Protein AF-A0A7C5DGF2-F1 (afdb_monomer_lite)

Radius of gyration: 23.34 Å; chains: 1; bounding box: 52×50×78 Å

pLDDT: mean 91.97, std 13.1, range [34.25, 98.81]

Secondary structure (DSSP, 8-state):
------TT-S---EEEEEE-TTTHHHHHHHTEEEE-TTTHHHHTT--TT-EEEEEETTTTEEEEEEEESS--EE-SSTTGGGGT--EEEEEEEEEEEEEEE-HHHHHHHTT--TT--B-HHHHHHHHGGGS--GGG--SS-SSS-HHHHHHHHHHHHHHHTTT---S-SS------SS----SSS--SSS--S-TTSTTPPPHHHHHHHHHHH--TTPEEEETT-TT-HHHHHHHHTT-EEEEEESS-SSTTEEE--TTS--S-TT--SEE------GGGS-----TT-GGGS-SS--

Organism: NCBI:txid2052148

Foldseek 3Di:
DDPPDDPLQDFAKEAEAEDEPVQVVLCVVQVKGFAALQCLLLQQPAAFQHWYWYAHPHQQKIKDTKTFRGRWFFPPPCPRVDNRGGGMTHIDGQQDIDIDHNNVVVCVVLVHDNQFMGAAPSVLVVLVVVQPDCPPDDDDCCVVRSSNVSSVVVSVSRNVCNVPDQWDRGRDGQDPDPDDDDPDLDDIDDDAFDPPAPPDHRLNVLLNVCSVQHGQAFEEEEQACQRNNNVVSCVSRNYHYAAEHCDDPDDRHHNDHSVDDPDDPPRHRYYDYDAAPACPDDRDDRPPRRNPHDPVPD

Sequence (298 aa):
MELQKTTDDKPIRGFIFTCSNKTESECFERLLFGTDRIYGPVVIRVRKNDLLFLVNIDIDTLYGVFKAVSDGGFKIMPEAWKGRYPYQVRAKILGEIIKIPHADKILKKFEIKRNTPLYGKKLLDFLNLFIPNTTLLNNLNVKDNETIRLILEEKEKVKKHINERDIEDEISLIESTTFWDFPRQSYGLTPKGDNKYPGVTPALIIYNMVWRYTDPGDLVVDPMAGSGTTLDVCKEEKRRCIGYDISPTRSDVIQNDARNIPLEDNSVDMIFIDSPYGDNIRYNDHPDCIGKISCEDE

Structure (mmCIF, N/CA/C/O backbone):
data_AF-A0A7C5DGF2-F1
#
_entry.id   AF-A0A7C5DGF2-F1
#
loop_
_atom_site.group_PDB
_atom_site.id
_atom_site.type_symbol
_atom_site.label_atom_id
_atom_site.label_alt_id
_atom_site.label_comp_id
_atom_site.label_asym_id
_atom_site.label_entity_id
_atom_site.label_seq_id
_atom_site.pdbx_PDB_ins_code
_atom_site.Cartn_x
_atom_site.Cartn_y
_atom_site.Cartn_z
_atom_site.occupancy
_atom_site.B_iso_or_equiv
_atom_site.auth_seq_id
_atom_site.auth_comp_id
_atom_site.auth_asym_id
_atom_site.auth_atom_id
_atom_site.pdbx_PDB_model_num
ATOM 1 N N . MET A 1 1 ? 12.910 -30.457 4.825 1.00 35.19 1 MET A N 1
ATOM 2 C CA . MET A 1 1 ? 11.452 -30.403 5.048 1.00 35.19 1 MET A CA 1
ATOM 3 C C . MET A 1 1 ? 11.205 -29.207 5.955 1.00 35.19 1 MET A C 1
ATOM 5 O O . MET A 1 1 ? 11.275 -29.340 7.169 1.00 35.19 1 MET A O 1
ATOM 9 N N . GLU A 1 2 ? 11.114 -28.011 5.371 1.00 34.25 2 GLU A N 1
ATOM 10 C CA . GLU A 1 2 ? 10.873 -26.782 6.135 1.00 34.25 2 GLU A CA 1
ATOM 11 C C . GLU A 1 2 ? 9.476 -26.853 6.748 1.00 34.25 2 GLU A C 1
ATOM 13 O O . GLU A 1 2 ? 8.495 -27.089 6.042 1.00 34.25 2 GLU A O 1
ATOM 18 N N . LEU A 1 3 ? 9.389 -26.691 8.070 1.00 39.34 3 LEU A N 1
ATOM 19 C CA . LEU A 1 3 ? 8.107 -26.515 8.733 1.00 39.34 3 LEU A CA 1
ATOM 20 C C . LEU A 1 3 ? 7.439 -25.271 8.139 1.00 39.34 3 LEU A C 1
ATOM 22 O O . LEU A 1 3 ? 7.953 -24.161 8.285 1.00 39.34 3 LEU A O 1
ATOM 26 N N . GLN A 1 4 ? 6.284 -25.453 7.498 1.00 35.34 4 GLN A N 1
ATOM 27 C CA . GLN A 1 4 ? 5.361 -24.363 7.207 1.00 35.34 4 GLN A CA 1
ATOM 28 C C . GLN A 1 4 ? 5.042 -23.657 8.529 1.00 35.34 4 GLN A C 1
ATOM 30 O O . GLN A 1 4 ? 4.259 -24.159 9.336 1.00 35.34 4 GLN A O 1
ATOM 35 N N . LYS A 1 5 ? 5.663 -22.495 8.771 1.00 41.25 5 LYS A N 1
ATOM 36 C CA . LYS A 1 5 ? 5.178 -21.553 9.781 1.00 41.25 5 LYS A CA 1
ATOM 37 C C . LYS A 1 5 ? 3.707 -21.304 9.467 1.00 41.25 5 LYS A C 1
ATOM 39 O O . LYS A 1 5 ? 3.375 -20.873 8.362 1.00 41.25 5 LYS A O 1
ATOM 44 N N . THR A 1 6 ? 2.831 -21.611 10.418 1.00 46.44 6 THR A N 1
ATOM 45 C CA . THR A 1 6 ? 1.410 -21.276 10.336 1.00 46.44 6 THR A CA 1
ATOM 46 C C . THR A 1 6 ? 1.281 -19.809 9.942 1.00 46.44 6 THR A C 1
ATOM 48 O O . THR A 1 6 ? 1.953 -18.955 10.520 1.00 46.44 6 THR A O 1
ATOM 51 N N . THR A 1 7 ? 0.427 -19.506 8.968 1.00 52.62 7 THR A N 1
ATOM 52 C CA . THR A 1 7 ? 0.224 -18.164 8.390 1.00 52.62 7 THR A CA 1
ATOM 53 C C . THR A 1 7 ? -0.134 -17.064 9.405 1.00 52.62 7 THR A C 1
ATOM 55 O O . THR A 1 7 ? -0.133 -15.893 9.035 1.00 52.62 7 THR A O 1
ATOM 58 N N . ASP A 1 8 ? -0.402 -17.429 10.663 1.00 59.25 8 ASP A N 1
ATOM 59 C CA . ASP A 1 8 ? -0.790 -16.561 11.782 1.00 59.25 8 ASP A CA 1
ATOM 60 C C . ASP A 1 8 ? 0.371 -16.067 12.676 1.00 59.25 8 ASP A C 1
ATOM 62 O O . ASP A 1 8 ? 0.119 -15.309 13.609 1.00 59.25 8 ASP A O 1
ATOM 66 N N . ASP A 1 9 ? 1.630 -16.443 12.417 1.00 81.94 9 ASP A N 1
ATOM 67 C CA . ASP A 1 9 ? 2.790 -16.008 13.226 1.00 81.94 9 ASP A CA 1
ATOM 68 C C . ASP A 1 9 ? 3.547 -14.832 12.582 1.00 81.94 9 ASP A C 1
ATOM 70 O O . ASP A 1 9 ? 4.718 -14.946 12.216 1.00 81.94 9 ASP A O 1
ATOM 74 N N . LYS A 1 10 ? 2.844 -13.720 12.345 1.00 90.50 10 LYS A N 1
ATOM 75 C CA . LYS A 1 10 ? 3.412 -12.484 11.778 1.00 90.50 10 LYS A CA 1
ATOM 76 C C . LYS A 1 10 ? 3.133 -11.283 12.690 1.00 90.50 10 LYS A C 1
ATOM 78 O O . LYS A 1 10 ? 2.111 -11.290 13.381 1.00 90.50 10 LYS A O 1
ATOM 83 N N . PRO A 1 11 ? 3.965 -10.224 12.641 1.00 94.31 11 PRO A N 1
ATOM 84 C CA . PRO A 1 11 ? 3.690 -8.980 13.351 1.00 94.31 11 PRO A CA 1
ATOM 85 C C . PRO A 1 11 ? 2.320 -8.397 12.980 1.00 94.31 11 PRO A C 1
ATOM 87 O O . PRO A 1 11 ? 1.987 -8.232 11.803 1.00 94.31 11 PRO A O 1
ATOM 90 N N . ILE A 1 12 ? 1.529 -8.073 14.004 1.00 96.75 12 ILE A N 1
ATOM 91 C CA . ILE A 1 12 ? 0.243 -7.388 13.853 1.00 96.75 12 ILE A CA 1
ATOM 92 C C . ILE A 1 12 ? 0.497 -5.884 13.802 1.00 96.75 12 ILE A C 1
ATOM 94 O O . ILE A 1 12 ? 1.159 -5.324 14.680 1.00 96.75 12 ILE A O 1
ATOM 98 N N . ARG A 1 13 ? -0.072 -5.229 12.789 1.00 97.44 13 ARG A N 1
ATOM 99 C CA . ARG A 1 13 ? -0.031 -3.773 12.623 1.00 97.44 13 ARG A CA 1
ATOM 100 C C . ARG A 1 13 ? -1.426 -3.184 12.818 1.00 97.44 13 ARG A C 1
ATOM 102 O O . ARG A 1 13 ? -2.419 -3.904 12.848 1.00 97.44 13 ARG A O 1
ATOM 109 N N . GLY A 1 14 ? -1.496 -1.873 12.981 1.00 98.06 14 GLY A N 1
ATOM 110 C CA . GLY A 1 14 ? -2.713 -1.097 13.142 1.00 98.06 14 GLY A CA 1
ATOM 111 C C . GLY A 1 14 ? -2.816 -0.027 12.065 1.00 98.06 14 GLY A C 1
ATOM 112 O O . GLY A 1 14 ? -1.830 0.648 11.778 1.00 98.06 14 GLY A O 1
ATOM 113 N N . PHE A 1 15 ? -4.000 0.155 11.491 1.00 98.50 15 PHE A N 1
ATOM 114 C CA . PHE A 1 15 ? -4.234 1.150 10.445 1.00 98.50 15 PHE A CA 1
ATOM 115 C C . PHE A 1 15 ? -5.463 1.993 10.758 1.00 98.50 15 PHE A C 1
ATOM 117 O O . PHE A 1 15 ? -6.479 1.480 11.229 1.00 98.50 15 PHE A O 1
ATOM 124 N N . ILE A 1 16 ? -5.366 3.292 10.482 1.00 98.12 16 ILE A N 1
ATOM 125 C CA . ILE A 1 16 ? -6.456 4.240 10.695 1.00 98.12 16 ILE A CA 1
ATOM 126 C C . ILE A 1 16 ? -7.096 4.583 9.358 1.00 98.12 16 ILE A C 1
ATOM 128 O O . ILE A 1 16 ? -6.460 5.113 8.451 1.00 98.12 16 ILE A O 1
ATOM 132 N N . PHE A 1 17 ? -8.386 4.298 9.280 1.00 98.31 17 PHE A N 1
ATOM 133 C CA . PHE A 1 17 ? -9.276 4.708 8.213 1.00 98.31 17 PHE A CA 1
ATOM 134 C C . PHE A 1 17 ? -10.123 5.876 8.682 1.00 98.31 17 PHE A C 1
ATOM 136 O O . PHE A 1 17 ? -10.215 6.183 9.871 1.00 98.31 17 PHE A O 1
ATOM 143 N N . THR A 1 18 ? -10.778 6.529 7.735 1.00 97.75 18 THR A N 1
ATOM 144 C CA . THR A 1 18 ? -11.627 7.675 8.033 1.00 97.75 18 THR A CA 1
ATOM 145 C C . THR A 1 18 ? -12.935 7.607 7.277 1.00 97.75 18 THR A C 1
ATOM 147 O O . THR A 1 18 ? -12.948 7.227 6.108 1.00 97.75 18 THR A O 1
ATOM 150 N N . CYS A 1 19 ? -13.999 8.077 7.904 1.00 98.25 19 CYS A N 1
ATOM 151 C CA . CYS A 1 19 ? -15.296 8.301 7.290 1.00 98.25 19 CYS A CA 1
ATOM 152 C C . CYS A 1 19 ? -15.791 9.720 7.604 1.00 98.25 19 CYS A C 1
ATOM 154 O O . CYS A 1 19 ? -15.156 10.476 8.337 1.00 98.25 19 CYS A O 1
ATOM 156 N N . SER A 1 20 ? -16.925 10.072 7.011 1.00 98.44 20 SER A N 1
ATOM 157 C CA . SER A 1 20 ? -17.738 11.242 7.359 1.00 98.44 20 SER A CA 1
ATOM 158 C C . SER A 1 20 ? -19.127 10.753 7.772 1.00 98.44 20 SER A C 1
ATOM 160 O O . SER A 1 20 ? -19.459 9.585 7.546 1.00 98.44 20 SER A O 1
ATOM 162 N N . ASN A 1 21 ? -19.996 11.642 8.247 1.00 98.25 21 ASN A N 1
ATOM 163 C CA . ASN A 1 21 ? -21.394 11.314 8.550 1.00 98.25 21 ASN A CA 1
ATOM 164 C C . ASN A 1 21 ? -22.136 10.721 7.341 1.00 98.25 21 ASN A C 1
ATOM 166 O O . ASN A 1 21 ? -23.092 9.969 7.497 1.00 98.25 21 ASN A O 1
ATOM 170 N N . LYS A 1 22 ? -21.683 11.032 6.119 1.00 98.12 22 LYS A N 1
ATOM 171 C CA . LYS A 1 22 ? -22.264 10.511 4.873 1.00 98.12 22 LYS A CA 1
ATOM 172 C C . LYS A 1 22 ? -21.852 9.074 4.555 1.00 98.12 22 LYS A C 1
ATOM 174 O O . LYS A 1 22 ? -22.532 8.428 3.768 1.00 98.12 22 LYS A O 1
ATOM 179 N N . THR A 1 23 ? -20.721 8.606 5.081 1.00 98.38 23 THR A N 1
ATOM 180 C CA . THR A 1 23 ? -20.127 7.308 4.712 1.00 98.38 23 THR A CA 1
ATOM 181 C C . THR A 1 23 ? -20.067 6.320 5.873 1.00 98.38 23 THR A C 1
ATOM 183 O O . THR A 1 23 ? -19.866 5.134 5.630 1.00 98.38 23 THR A O 1
ATOM 186 N N . GLU A 1 24 ? -20.272 6.786 7.110 1.00 98.44 24 GLU A N 1
ATOM 187 C CA . GLU A 1 24 ? -20.174 5.991 8.338 1.00 98.44 24 GLU A CA 1
ATOM 188 C C . GLU A 1 24 ? -21.118 4.781 8.357 1.00 98.44 24 GLU A C 1
ATOM 190 O O . GLU A 1 24 ? -20.657 3.668 8.610 1.00 98.44 24 GLU A O 1
ATOM 195 N N . SER A 1 25 ? -22.408 4.975 8.048 1.00 98.19 25 SER A N 1
ATOM 196 C CA . SER A 1 25 ? -23.397 3.879 8.063 1.00 98.19 25 SER A CA 1
ATOM 197 C C . SER A 1 25 ? -22.948 2.728 7.167 1.00 98.19 25 SER A C 1
ATOM 199 O O . SER A 1 25 ? -22.883 1.582 7.597 1.00 98.19 25 SER A O 1
ATOM 201 N N . GLU A 1 26 ? -22.509 3.055 5.949 1.00 98.44 26 GLU A N 1
ATOM 202 C CA . GLU A 1 26 ? -22.048 2.066 4.979 1.00 98.44 26 GLU A CA 1
ATOM 203 C C . GLU A 1 26 ? -20.747 1.367 5.422 1.00 98.44 26 GLU A C 1
ATOM 205 O O . GLU A 1 26 ? -20.593 0.169 5.176 1.00 98.44 26 GLU A O 1
ATOM 210 N N . CYS A 1 27 ? -19.840 2.057 6.133 1.00 98.56 27 CYS A N 1
ATOM 211 C CA . CYS A 1 27 ? -18.665 1.420 6.745 1.00 98.56 27 CYS A CA 1
ATOM 212 C C . CYS A 1 27 ? -19.064 0.327 7.747 1.00 98.56 27 CYS A C 1
ATOM 214 O O . CYS A 1 27 ? -18.453 -0.743 7.752 1.00 98.56 27 CYS A O 1
ATOM 216 N N . PHE A 1 28 ? -20.063 0.585 8.597 1.00 98.38 28 PHE A N 1
ATOM 217 C CA . PHE A 1 28 ? -20.499 -0.364 9.625 1.00 98.38 28 PHE A CA 1
ATOM 218 C C . PHE A 1 28 ? -21.395 -1.472 9.074 1.00 98.38 28 PHE A C 1
ATOM 220 O O . PHE A 1 28 ? -21.198 -2.628 9.433 1.00 98.38 28 PHE A O 1
ATOM 227 N N . GLU A 1 29 ? -22.319 -1.151 8.170 1.00 98.25 29 GLU A N 1
ATOM 228 C CA . GLU A 1 29 ? -23.206 -2.131 7.531 1.00 98.25 29 GLU A CA 1
ATOM 229 C C . GLU A 1 29 ? -22.421 -3.171 6.728 1.00 98.25 29 GLU A C 1
ATOM 231 O O . GLU A 1 29 ? -22.697 -4.367 6.811 1.00 98.25 29 GLU A O 1
ATOM 236 N N . ARG A 1 30 ? -21.415 -2.728 5.963 1.00 98.38 30 ARG A N 1
ATOM 237 C CA . ARG A 1 30 ? -20.599 -3.618 5.124 1.00 98.38 30 ARG A CA 1
ATOM 238 C C . ARG A 1 30 ? -19.379 -4.184 5.847 1.00 98.38 30 ARG A C 1
ATOM 240 O O . ARG A 1 30 ? -18.726 -5.070 5.296 1.00 98.38 30 ARG A O 1
ATOM 247 N N . LEU A 1 31 ? -19.038 -3.647 7.024 1.00 98.62 31 LEU A N 1
ATOM 248 C CA . LEU A 1 31 ? -17.745 -3.849 7.691 1.00 98.62 31 LEU A CA 1
ATOM 249 C C . LEU A 1 31 ? -16.588 -3.731 6.690 1.00 98.62 31 LEU A C 1
ATOM 251 O O . LEU A 1 31 ? -15.718 -4.594 6.577 1.00 98.62 31 LEU A O 1
ATOM 255 N N . LEU A 1 32 ? -16.627 -2.653 5.916 1.00 98.75 32 LEU A N 1
ATOM 256 C CA . LEU A 1 32 ? -15.695 -2.374 4.838 1.00 98.75 32 LEU A CA 1
ATOM 257 C C . LEU A 1 32 ? -15.132 -0.983 5.068 1.00 98.75 32 LEU A C 1
ATOM 259 O O . LEU A 1 32 ? -15.885 -0.015 5.184 1.00 98.75 32 LEU A O 1
ATOM 263 N N . PHE A 1 33 ? -13.810 -0.875 5.109 1.00 98.69 33 PHE A N 1
ATOM 264 C CA . PHE A 1 33 ? -13.139 0.416 5.169 1.00 98.69 33 PHE A CA 1
ATOM 265 C C . PHE A 1 33 ? -12.422 0.656 3.861 1.00 98.69 33 PHE A C 1
ATOM 267 O O . PHE A 1 33 ? -11.817 -0.259 3.304 1.00 98.69 33 PHE A O 1
ATOM 274 N N . GLY A 1 34 ? -12.512 1.881 3.359 1.00 98.12 34 GLY A N 1
ATOM 275 C CA . GLY A 1 34 ? -11.880 2.239 2.109 1.00 98.12 34 GLY A CA 1
ATOM 276 C C . GLY A 1 34 ? -11.398 3.673 2.083 1.00 98.12 34 GLY A C 1
ATOM 277 O O . GLY A 1 34 ? -11.774 4.494 2.919 1.00 98.12 34 GLY A O 1
ATOM 278 N N . THR A 1 35 ? -10.539 3.955 1.114 1.00 97.56 35 THR A N 1
ATOM 279 C CA . THR A 1 35 ? -10.004 5.288 0.861 1.00 97.56 35 THR A CA 1
ATOM 280 C C . THR A 1 35 ? -9.821 5.533 -0.637 1.00 97.56 35 THR A C 1
ATOM 282 O O . THR A 1 35 ? -10.058 4.652 -1.470 1.00 97.56 35 THR A O 1
ATOM 285 N N . ASP A 1 36 ? -9.463 6.765 -0.975 1.00 95.69 36 ASP A N 1
ATOM 286 C CA . ASP A 1 36 ? -9.118 7.191 -2.325 1.00 95.69 36 ASP A CA 1
ATOM 287 C C . ASP A 1 36 ? -7.674 6.806 -2.704 1.00 95.69 36 ASP A C 1
ATOM 289 O O . ASP A 1 36 ? -6.942 6.165 -1.950 1.00 95.69 36 ASP A O 1
ATOM 293 N N . ARG A 1 37 ? -7.258 7.198 -3.908 1.00 95.12 37 ARG A N 1
ATOM 294 C CA . ARG A 1 37 ? -5.937 6.886 -4.467 1.00 95.12 37 ARG A CA 1
ATOM 295 C C . ARG A 1 37 ? -4.774 7.442 -3.658 1.00 95.12 37 ARG A C 1
ATOM 297 O O . ARG A 1 37 ? -3.740 6.787 -3.605 1.00 95.12 37 ARG A O 1
ATOM 304 N N . ILE A 1 38 ? -4.942 8.587 -2.996 1.00 93.94 38 ILE A N 1
ATOM 305 C CA . ILE A 1 38 ? -3.855 9.232 -2.249 1.00 93.94 38 ILE A CA 1
ATOM 306 C C . ILE A 1 38 ? -3.372 8.300 -1.138 1.00 93.94 38 ILE A C 1
ATOM 308 O O . ILE A 1 38 ? -2.172 8.122 -0.973 1.00 93.94 38 ILE A O 1
ATOM 312 N N . TYR A 1 39 ? -4.299 7.650 -0.429 1.00 96.00 39 TYR A N 1
ATOM 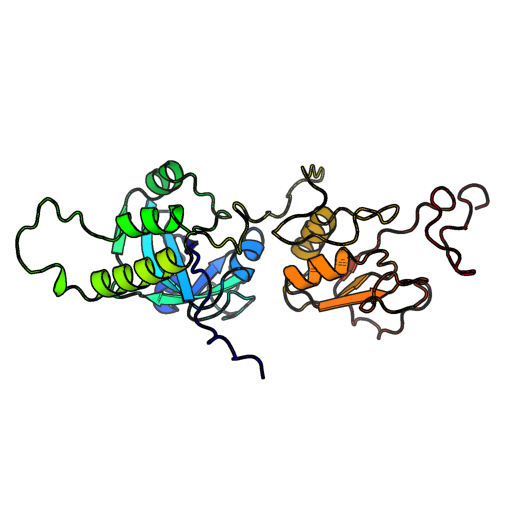313 C CA . TYR A 1 39 ? -3.979 6.708 0.649 1.00 96.00 39 TYR A CA 1
ATOM 314 C C . TYR A 1 39 ? -4.083 5.234 0.233 1.00 96.00 39 TYR A C 1
ATOM 316 O O . TYR A 1 39 ? -3.911 4.346 1.070 1.00 96.00 39 TYR A O 1
ATOM 324 N N . GLY A 1 40 ? -4.316 4.951 -1.051 1.00 96.81 40 GLY A N 1
ATOM 325 C CA . GLY A 1 40 ? -4.263 3.604 -1.619 1.00 96.81 40 GLY A CA 1
ATOM 326 C C . GLY A 1 40 ? -2.995 2.816 -1.250 1.00 96.81 40 GLY A C 1
ATOM 327 O O . GLY A 1 40 ? -3.132 1.645 -0.873 1.00 96.81 40 GLY A O 1
ATOM 328 N N . PRO A 1 41 ? -1.791 3.434 -1.241 1.00 97.19 41 PRO A N 1
ATOM 329 C CA . PRO A 1 41 ? -0.572 2.769 -0.794 1.00 97.19 41 PRO A CA 1
ATOM 330 C C . PRO A 1 41 ? -0.670 2.165 0.601 1.00 97.19 41 PRO A C 1
ATOM 332 O O . PRO A 1 41 ? -0.182 1.058 0.813 1.00 97.19 41 PRO A O 1
ATOM 335 N N . VAL A 1 42 ? -1.342 2.848 1.532 1.00 97.25 42 VAL A N 1
ATOM 336 C CA . VAL A 1 42 ? -1.542 2.382 2.910 1.00 97.25 42 VAL A CA 1
ATOM 337 C C . VAL A 1 42 ? -2.391 1.118 2.927 1.00 97.25 42 VAL A C 1
ATOM 339 O O . VAL A 1 42 ? -2.047 0.143 3.592 1.00 97.25 42 VAL A O 1
ATOM 342 N N . VAL A 1 43 ? -3.483 1.110 2.160 1.00 97.75 43 VAL A N 1
ATOM 343 C CA . VAL A 1 43 ? -4.437 -0.001 2.162 1.00 97.75 43 VAL A CA 1
ATOM 344 C C . VAL A 1 43 ? -3.809 -1.276 1.626 1.00 97.75 43 VAL A C 1
ATOM 346 O O . VAL A 1 43 ? -3.977 -2.323 2.238 1.00 97.75 43 VAL A O 1
ATOM 349 N N . ILE A 1 44 ? -3.024 -1.214 0.549 1.00 97.06 44 ILE A N 1
ATOM 350 C CA . ILE A 1 44 ? -2.414 -2.429 -0.016 1.00 97.06 44 ILE A CA 1
ATOM 351 C C . ILE A 1 44 ? -1.318 -3.050 0.879 1.00 97.06 44 ILE A C 1
ATOM 353 O O . ILE A 1 44 ? -0.869 -4.165 0.608 1.00 97.06 44 ILE A O 1
ATOM 357 N N . ARG A 1 45 ? -0.892 -2.360 1.955 1.00 97.12 45 ARG A N 1
ATOM 358 C CA . ARG A 1 45 ? -0.020 -2.917 3.012 1.00 97.12 45 ARG A CA 1
ATOM 359 C C . ARG A 1 45 ? -0.792 -3.666 4.095 1.00 97.12 45 ARG A C 1
ATOM 361 O O . ARG A 1 45 ? -0.169 -4.426 4.849 1.00 97.12 45 ARG A O 1
ATOM 368 N N . VAL A 1 46 ? -2.102 -3.451 4.205 1.00 98.19 46 VAL A N 1
ATOM 369 C CA . VAL A 1 46 ? -2.941 -4.123 5.197 1.00 98.19 46 VAL A CA 1
ATOM 370 C C . VAL A 1 46 ? -2.995 -5.608 4.869 1.00 98.19 46 VAL A C 1
ATOM 372 O O . VAL A 1 46 ? -3.244 -6.001 3.731 1.00 98.19 46 VAL A O 1
ATOM 375 N N . ARG A 1 47 ? -2.761 -6.440 5.877 1.00 97.56 47 ARG A N 1
ATOM 376 C CA . ARG A 1 47 ? -2.885 -7.892 5.790 1.00 97.56 47 ARG A CA 1
ATOM 377 C C . ARG A 1 47 ? -4.044 -8.344 6.659 1.00 97.56 47 ARG A C 1
ATOM 379 O O . ARG A 1 47 ? -4.380 -7.709 7.663 1.00 97.56 47 ARG A O 1
ATOM 386 N N . LYS A 1 48 ? -4.609 -9.496 6.319 1.00 97.94 48 LYS A N 1
ATOM 387 C CA . LYS A 1 48 ? -5.518 -10.209 7.211 1.00 97.94 48 LYS A CA 1
ATOM 388 C C . LYS A 1 48 ? -4.884 -10.321 8.604 1.00 97.94 48 LYS A C 1
ATOM 390 O O . LYS A 1 48 ? -3.695 -10.599 8.729 1.00 97.94 48 LYS A O 1
ATOM 395 N N . ASN A 1 49 ? -5.713 -10.144 9.629 1.00 97.25 49 ASN A N 1
ATOM 396 C CA . ASN A 1 49 ? -5.374 -10.078 11.050 1.00 97.25 49 ASN A CA 1
ATOM 397 C C . ASN A 1 49 ? -4.774 -8.766 11.571 1.00 97.25 49 ASN A C 1
ATOM 399 O O . ASN A 1 49 ? -4.698 -8.635 12.792 1.00 97.25 49 ASN A O 1
ATOM 403 N N . ASP A 1 50 ? -4.431 -7.793 10.723 1.00 98.38 50 ASP A N 1
ATOM 404 C CA . ASP A 1 50 ? -4.110 -6.452 11.220 1.00 98.38 50 ASP A CA 1
ATOM 405 C C . ASP A 1 50 ? -5.310 -5.832 11.945 1.00 98.38 50 ASP A C 1
ATOM 407 O O . ASP A 1 50 ? -6.474 -6.153 11.681 1.00 98.38 50 ASP A O 1
ATOM 411 N N . LEU A 1 51 ? -5.025 -4.915 12.860 1.00 98.62 51 LEU A N 1
ATOM 412 C CA . LEU A 1 51 ? -6.036 -4.144 13.562 1.00 98.62 51 LEU A CA 1
ATOM 413 C C . LEU A 1 51 ? -6.387 -2.894 12.762 1.00 98.62 51 LEU A C 1
ATOM 415 O O . LEU A 1 51 ? -5.539 -2.258 12.138 1.00 98.62 51 LEU A O 1
ATOM 419 N N . LEU A 1 52 ? -7.660 -2.536 12.788 1.00 98.75 52 LEU A N 1
ATOM 420 C CA . LEU A 1 52 ? -8.192 -1.395 12.066 1.00 98.75 52 LEU A CA 1
ATOM 421 C C . LEU A 1 52 ? -8.926 -0.483 13.044 1.00 98.75 52 LEU A C 1
ATOM 423 O O . LEU A 1 52 ? -9.584 -0.934 13.986 1.00 98.75 52 LEU A O 1
ATOM 427 N N . PHE A 1 53 ? -8.828 0.809 12.783 1.00 98.69 53 PHE A N 1
ATOM 428 C CA . PHE A 1 53 ? -9.513 1.859 13.517 1.00 98.69 53 PHE A CA 1
ATOM 429 C C . PHE A 1 53 ? -10.177 2.790 12.512 1.00 98.69 53 PHE A C 1
ATOM 431 O O . PHE A 1 53 ? -9.657 2.986 11.413 1.00 98.69 53 PHE A O 1
ATOM 438 N N . LEU A 1 54 ? -11.316 3.366 12.875 1.00 98.69 54 LEU A N 1
ATOM 439 C CA . LEU A 1 54 ? -12.075 4.246 11.994 1.00 98.69 54 LEU A CA 1
ATOM 440 C C . LEU A 1 54 ? -12.297 5.585 12.689 1.00 98.69 54 LEU A C 1
ATOM 442 O O . LEU A 1 54 ? -12.765 5.616 13.817 1.00 98.69 54 LEU A O 1
ATOM 446 N N . VAL A 1 55 ? -11.980 6.691 12.028 1.00 98.69 55 VAL A N 1
ATOM 447 C CA . VAL A 1 55 ? -12.247 8.040 12.541 1.00 98.69 55 VAL A CA 1
ATOM 448 C C . VAL A 1 55 ? -13.349 8.684 11.716 1.00 98.69 55 VAL A C 1
ATOM 450 O O . VAL A 1 55 ? -13.172 8.883 10.514 1.00 98.69 55 VAL A O 1
ATOM 453 N N . ASN A 1 56 ? -14.463 9.051 12.347 1.00 98.62 56 ASN A N 1
ATOM 454 C CA . ASN A 1 56 ? -15.411 9.964 11.718 1.00 98.62 56 ASN A CA 1
ATOM 455 C C . ASN A 1 56 ? -14.936 11.399 11.946 1.00 98.62 56 ASN A C 1
ATOM 457 O O . ASN A 1 56 ? -14.915 11.888 13.077 1.00 98.62 56 ASN A O 1
ATOM 461 N N . ILE A 1 57 ? -14.540 12.050 10.854 1.00 97.81 57 ILE A N 1
ATOM 462 C CA . ILE A 1 57 ? -13.938 13.386 10.874 1.00 97.81 57 ILE A CA 1
ATOM 463 C C . ILE A 1 57 ? -14.956 14.502 11.137 1.00 97.81 57 ILE A C 1
ATOM 465 O O . ILE A 1 57 ? -14.562 15.565 11.601 1.00 97.81 57 ILE A O 1
ATOM 469 N N . ASP A 1 58 ? -16.248 14.273 10.878 1.00 98.44 58 ASP A N 1
ATOM 470 C CA . ASP A 1 58 ? -17.287 15.298 11.055 1.00 98.44 58 ASP A CA 1
ATOM 471 C C . ASP A 1 58 ? -17.664 15.479 12.533 1.00 98.44 58 ASP A C 1
ATOM 473 O O . ASP A 1 58 ? -18.062 16.564 12.950 1.00 98.44 58 ASP A O 1
ATOM 477 N N . ILE A 1 59 ? -17.554 14.406 13.321 1.00 98.19 59 ILE A N 1
ATOM 478 C CA . ILE A 1 59 ? -17.918 14.372 14.749 1.00 98.19 59 ILE A CA 1
ATOM 479 C C . ILE A 1 59 ? -16.715 14.099 15.660 1.00 98.19 59 ILE A C 1
ATOM 481 O O . ILE A 1 59 ? -16.893 13.781 16.835 1.00 98.19 59 ILE A O 1
ATOM 485 N N . ASP A 1 60 ? -15.501 14.170 15.110 1.00 98.31 60 ASP A N 1
ATOM 486 C CA . ASP A 1 60 ? -14.234 14.002 15.831 1.00 98.31 60 ASP A CA 1
ATOM 487 C C . ASP A 1 60 ? -14.208 12.757 16.745 1.00 98.31 60 ASP A C 1
ATOM 489 O O . ASP A 1 60 ? -13.830 12.811 17.919 1.00 98.31 60 ASP A O 1
ATOM 493 N N . THR A 1 61 ? -14.672 11.619 16.215 1.00 98.56 61 THR A N 1
ATOM 494 C CA . THR A 1 61 ? -14.856 10.374 16.979 1.00 98.56 61 THR A CA 1
ATOM 495 C C . THR A 1 61 ? -14.033 9.235 16.394 1.00 98.56 61 THR A C 1
ATOM 497 O O . THR A 1 61 ? -14.095 8.947 15.200 1.00 98.56 61 THR A O 1
ATOM 500 N N . LEU A 1 62 ? -13.279 8.565 17.264 1.00 98.50 62 LEU A N 1
ATOM 501 C CA . LEU A 1 62 ? -12.505 7.366 16.978 1.00 98.50 62 LEU A CA 1
ATOM 502 C C . LEU A 1 62 ? -13.312 6.123 17.364 1.00 98.50 62 LEU A C 1
ATOM 504 O O . LEU A 1 62 ? -13.788 5.996 18.490 1.00 98.50 62 LEU A O 1
ATOM 508 N N . TYR A 1 63 ? -13.401 5.184 16.435 1.00 98.50 63 TYR A N 1
ATOM 509 C CA . TYR A 1 63 ? -14.041 3.889 16.582 1.00 98.50 63 TYR A CA 1
ATOM 510 C C . TYR A 1 63 ? -13.007 2.771 16.529 1.00 98.50 63 TYR A C 1
ATOM 512 O O . TYR A 1 63 ? -12.095 2.771 15.695 1.00 98.50 63 TYR A O 1
ATOM 520 N N . GLY A 1 64 ? -13.194 1.772 17.379 1.00 96.56 64 GLY A N 1
ATOM 521 C CA . GLY A 1 64 ? -12.364 0.578 17.415 1.00 96.56 64 GLY A CA 1
ATOM 522 C C . GLY A 1 64 ? -12.860 -0.426 18.454 1.00 96.56 64 GLY A C 1
ATOM 523 O O . GLY A 1 64 ? -13.815 -0.157 19.169 1.00 96.56 64 GLY A O 1
ATOM 524 N N . VAL A 1 65 ? -12.255 -1.603 18.560 1.00 97.81 65 VAL A N 1
ATOM 525 C CA . VAL A 1 65 ? -11.181 -2.109 17.691 1.00 97.81 65 VAL A CA 1
ATOM 526 C C . VAL A 1 65 ? -11.800 -2.993 16.610 1.00 97.81 65 VAL A C 1
ATOM 528 O O . VAL A 1 65 ? -12.697 -3.788 16.882 1.00 97.81 65 VAL A O 1
ATOM 531 N N . PHE A 1 66 ? -11.325 -2.872 15.376 1.00 98.62 66 PHE A N 1
ATOM 532 C CA . PHE A 1 66 ? -11.700 -3.776 14.293 1.00 98.62 66 PHE A CA 1
ATOM 533 C C . PHE A 1 66 ? -10.512 -4.662 13.926 1.00 98.62 66 PHE A C 1
ATOM 535 O O . PHE A 1 66 ? -9.359 -4.321 14.189 1.00 98.62 66 PHE A O 1
ATOM 542 N N . LYS A 1 67 ? -10.786 -5.796 13.285 1.00 98.38 67 LYS A N 1
ATOM 543 C CA . LYS A 1 67 ? -9.765 -6.704 12.759 1.00 98.38 67 LYS A CA 1
ATOM 544 C C . LYS A 1 67 ? -9.970 -6.926 11.268 1.00 98.38 67 LYS A C 1
ATOM 546 O O . LYS A 1 67 ? -11.082 -7.241 10.847 1.00 98.38 67 LYS A O 1
ATOM 551 N N . ALA A 1 68 ? -8.909 -6.796 10.481 1.00 98.62 68 ALA A N 1
ATOM 552 C CA . ALA A 1 68 ? -8.915 -7.099 9.060 1.00 98.62 68 ALA A CA 1
ATOM 553 C C . ALA A 1 68 ? -9.188 -8.597 8.843 1.00 98.62 68 ALA A C 1
ATOM 555 O O . ALA A 1 68 ? -8.493 -9.458 9.390 1.00 98.62 68 ALA A O 1
ATOM 556 N N . VAL A 1 69 ? -10.201 -8.922 8.040 1.00 98.19 69 VAL A N 1
ATOM 557 C CA . VAL A 1 69 ? -10.534 -10.308 7.653 1.00 98.19 69 VAL A CA 1
ATOM 558 C C . VAL A 1 69 ? -10.067 -10.653 6.239 1.00 98.19 69 VAL A C 1
ATOM 560 O O . VAL A 1 69 ? -10.127 -11.816 5.840 1.00 98.19 69 VAL A O 1
ATOM 563 N N . SER A 1 70 ? -9.554 -9.662 5.512 1.00 98.19 70 SER A N 1
ATOM 564 C CA . SER A 1 70 ? -8.863 -9.803 4.235 1.00 98.19 70 SER A CA 1
ATOM 565 C C . SER A 1 70 ? -7.565 -9.001 4.255 1.00 98.19 70 SER A C 1
ATOM 567 O O . SER A 1 70 ? -7.398 -8.108 5.086 1.00 98.19 70 SER A O 1
ATOM 569 N N . ASP A 1 71 ? -6.682 -9.274 3.299 1.00 98.25 71 ASP A N 1
ATOM 570 C CA . ASP A 1 71 ? -5.688 -8.279 2.903 1.00 98.25 71 ASP A CA 1
ATOM 571 C C . ASP A 1 71 ? -6.413 -7.051 2.329 1.00 98.25 71 ASP A C 1
ATOM 573 O O . ASP A 1 71 ? -7.560 -7.144 1.860 1.00 98.25 71 ASP A O 1
ATOM 577 N N . GLY A 1 72 ? -5.771 -5.890 2.403 1.00 98.31 72 GLY A N 1
ATOM 578 C CA . GLY A 1 72 ? -6.243 -4.716 1.689 1.00 98.31 72 GLY A CA 1
ATOM 579 C C . GLY A 1 72 ? -6.045 -4.894 0.187 1.00 98.31 72 GLY A C 1
ATOM 580 O O . GLY A 1 72 ? -5.102 -5.540 -0.269 1.00 98.31 72 GLY A O 1
ATOM 581 N N . GLY A 1 73 ? -6.960 -4.342 -0.597 1.00 97.69 73 GLY A N 1
ATOM 582 C CA . GLY A 1 73 ? -7.005 -4.568 -2.033 1.00 97.69 73 GLY A CA 1
ATOM 583 C C . GLY A 1 73 ? -7.748 -3.473 -2.777 1.00 97.69 73 GLY A C 1
ATOM 584 O O . GLY A 1 73 ? -8.177 -2.475 -2.202 1.00 97.69 73 GLY A O 1
ATOM 585 N N . PHE A 1 74 ? -7.893 -3.669 -4.080 1.00 98.06 74 PHE A N 1
ATOM 586 C CA . PHE A 1 74 ? -8.570 -2.739 -4.970 1.00 98.06 74 PHE A CA 1
ATOM 587 C C . PHE A 1 74 ? -9.935 -3.296 -5.372 1.00 98.06 74 PHE A C 1
ATOM 589 O O . PHE A 1 74 ? -10.043 -4.454 -5.766 1.00 98.06 74 PHE A O 1
ATOM 596 N N . LYS A 1 75 ? -10.976 -2.470 -5.239 1.00 97.94 75 LYS A N 1
ATOM 597 C CA . LYS A 1 75 ? -12.374 -2.760 -5.580 1.00 97.94 75 LYS A CA 1
ATOM 598 C C . LYS A 1 75 ? -12.851 -4.118 -5.043 1.00 97.94 75 LYS A C 1
ATOM 600 O O . LYS A 1 75 ? -13.483 -4.889 -5.756 1.00 97.94 75 LYS A O 1
ATOM 605 N N . ILE A 1 76 ? -12.578 -4.396 -3.763 1.00 98.06 76 ILE A N 1
ATOM 606 C CA . ILE A 1 76 ? -13.061 -5.603 -3.065 1.00 98.06 76 ILE A CA 1
ATOM 607 C C . ILE A 1 76 ? -14.596 -5.719 -3.144 1.00 98.06 76 ILE A C 1
ATOM 609 O O . ILE A 1 76 ? -15.147 -6.819 -3.235 1.00 98.06 76 ILE A O 1
ATOM 613 N N . MET A 1 77 ? -15.265 -4.572 -3.077 1.00 98.31 77 MET A N 1
ATOM 614 C CA . MET A 1 77 ? -16.692 -4.355 -3.243 1.00 98.31 77 MET A CA 1
ATOM 615 C C . MET A 1 77 ? -16.868 -3.092 -4.107 1.00 98.31 77 MET A C 1
ATOM 617 O O . MET A 1 77 ? -16.881 -1.973 -3.577 1.00 98.31 77 MET A O 1
ATOM 621 N N . PRO A 1 78 ? -16.888 -3.241 -5.445 1.00 97.69 78 PRO A N 1
ATOM 622 C CA . PRO A 1 78 ? -16.812 -2.118 -6.381 1.00 97.69 78 PRO A CA 1
ATOM 623 C C . PRO A 1 78 ? -17.944 -1.094 -6.234 1.00 97.69 78 PRO A C 1
ATOM 625 O O . PRO A 1 78 ? -17.750 0.088 -6.511 1.00 97.69 78 PRO A O 1
ATOM 628 N N . GLU A 1 79 ? -19.125 -1.531 -5.801 1.00 97.81 79 GLU A N 1
ATOM 629 C CA . GLU A 1 79 ? -20.318 -0.699 -5.667 1.00 97.81 79 GLU A CA 1
ATOM 630 C C . GLU A 1 79 ? -20.359 0.128 -4.372 1.00 97.81 79 GLU A C 1
ATOM 632 O O . GLU A 1 79 ? -21.145 1.076 -4.276 1.00 97.81 79 GLU A O 1
ATOM 637 N N . ALA A 1 80 ? -19.508 -0.195 -3.390 1.00 98.00 80 ALA A N 1
ATOM 638 C CA . ALA A 1 80 ? -19.460 0.503 -2.108 1.00 98.00 80 ALA A CA 1
ATOM 639 C C . ALA A 1 80 ? -19.152 1.997 -2.296 1.00 98.00 80 ALA A C 1
ATOM 641 O O . ALA A 1 80 ? -18.266 2.379 -3.069 1.00 98.00 80 ALA A O 1
ATOM 642 N N . TRP A 1 81 ? -19.913 2.857 -1.614 1.00 98.12 81 TRP A N 1
ATOM 643 C CA . TRP A 1 81 ? -19.866 4.319 -1.749 1.00 98.12 81 TRP A CA 1
ATOM 644 C C . TRP A 1 81 ? -19.931 4.808 -3.205 1.00 98.12 81 TRP A C 1
ATOM 646 O O . TRP A 1 81 ? -19.320 5.823 -3.560 1.00 98.12 81 TRP A O 1
ATOM 656 N N . LYS A 1 82 ? -20.644 4.072 -4.071 1.00 97.44 82 LYS A N 1
ATOM 657 C CA . LYS A 1 82 ? -20.738 4.334 -5.518 1.00 97.44 82 LYS A CA 1
ATOM 658 C C . LYS A 1 82 ? -19.363 4.368 -6.206 1.00 97.44 82 LYS A C 1
ATOM 660 O O . LYS A 1 82 ? -19.153 5.153 -7.128 1.00 97.44 82 LYS A O 1
ATOM 665 N N . GLY A 1 83 ? -18.413 3.569 -5.718 1.00 97.06 83 GLY A N 1
ATOM 666 C CA . GLY A 1 83 ? -17.060 3.451 -6.265 1.00 97.06 83 GLY A CA 1
ATOM 667 C C . GLY A 1 83 ? -16.087 4.562 -5.855 1.00 97.06 83 GLY A C 1
ATOM 668 O O . GLY A 1 83 ? -14.956 4.577 -6.334 1.00 97.06 83 GLY A O 1
ATOM 669 N N . ARG A 1 84 ? -16.481 5.486 -4.965 1.00 97.31 84 ARG A N 1
ATOM 670 C CA . ARG A 1 84 ? -15.636 6.629 -4.569 1.00 97.31 84 ARG A CA 1
ATOM 671 C C . ARG A 1 84 ? -14.354 6.221 -3.834 1.00 97.31 84 ARG A C 1
ATOM 673 O O . ARG A 1 84 ? -13.348 6.913 -3.956 1.00 97.31 84 ARG A O 1
ATOM 680 N N . TYR A 1 85 ? -14.395 5.125 -3.079 1.00 98.12 85 TYR A N 1
ATOM 681 C CA . TYR A 1 85 ? -13.278 4.655 -2.255 1.00 98.12 85 TYR A CA 1
ATOM 682 C C . TYR A 1 85 ? -12.887 3.231 -2.665 1.00 98.12 85 TYR A C 1
ATOM 684 O O . TYR A 1 85 ? -13.369 2.259 -2.073 1.00 98.12 85 TYR A O 1
ATOM 692 N N . PRO A 1 86 ? -12.088 3.082 -3.735 1.00 98.19 86 PRO A N 1
ATOM 693 C CA . PRO A 1 86 ? -11.823 1.782 -4.333 1.00 98.19 86 PRO A CA 1
ATOM 694 C C . PRO A 1 86 ? -10.732 0.990 -3.605 1.00 98.19 86 PRO A C 1
ATOM 696 O O . PRO A 1 86 ? -10.701 -0.226 -3.743 1.00 98.19 86 PRO A O 1
ATOM 699 N N . TYR A 1 87 ? -9.862 1.613 -2.808 1.00 98.50 87 TYR A N 1
ATOM 700 C CA . TYR A 1 87 ? -8.860 0.880 -2.028 1.00 98.50 87 TYR A CA 1
ATOM 701 C C . TYR A 1 87 ? -9.480 0.475 -0.708 1.00 98.50 87 TYR A C 1
ATOM 703 O O . TYR A 1 87 ? -9.785 1.338 0.110 1.00 98.50 87 TYR A O 1
ATOM 711 N N . GLN A 1 88 ? -9.717 -0.818 -0.529 1.00 98.75 88 GLN A N 1
ATOM 712 C CA . GLN A 1 88 ? -10.623 -1.339 0.483 1.00 98.75 88 GLN A CA 1
ATOM 713 C C . GLN A 1 88 ? -9.988 -2.454 1.309 1.00 98.75 88 GLN A C 1
ATOM 715 O O . GLN A 1 88 ? -9.098 -3.164 0.848 1.00 98.75 88 GLN A O 1
ATOM 720 N N . VAL A 1 89 ? -10.504 -2.652 2.517 1.00 98.81 89 VAL A N 1
ATOM 721 C CA . VAL A 1 89 ? -10.224 -3.806 3.370 1.00 98.81 89 VAL A CA 1
ATOM 722 C C . VAL A 1 89 ? -11.510 -4.246 4.065 1.00 98.81 89 VAL A C 1
ATOM 724 O O . VAL A 1 89 ? -12.278 -3.414 4.555 1.00 98.81 89 VAL A O 1
ATOM 727 N N . ARG A 1 90 ? -11.758 -5.562 4.111 1.00 98.81 90 ARG A N 1
ATOM 728 C CA . ARG A 1 90 ? -12.854 -6.119 4.912 1.00 98.81 90 ARG A CA 1
ATOM 729 C C . ARG A 1 90 ? -12.433 -6.215 6.368 1.00 98.81 90 ARG A C 1
ATOM 731 O O . ARG A 1 90 ? -11.343 -6.695 6.682 1.00 98.81 90 ARG A O 1
ATOM 738 N N . ALA A 1 91 ? -13.335 -5.835 7.251 1.00 98.56 91 ALA A N 1
ATOM 739 C CA . ALA A 1 91 ? -13.146 -5.825 8.684 1.00 98.56 91 ALA A CA 1
ATOM 740 C C . ALA A 1 91 ? -14.151 -6.747 9.385 1.00 98.56 91 ALA A C 1
ATOM 742 O O . ALA A 1 91 ? -15.141 -7.202 8.817 1.00 98.56 91 ALA A O 1
ATOM 743 N N . LYS A 1 92 ? -13.895 -7.000 10.662 1.00 98.38 92 LYS A N 1
ATOM 744 C CA . LYS A 1 92 ? -14.887 -7.440 11.641 1.00 98.38 92 LYS A CA 1
ATOM 745 C C . LYS A 1 92 ? -14.703 -6.651 12.926 1.00 98.38 92 LYS A C 1
ATOM 747 O O . LYS A 1 92 ? -13.594 -6.195 13.210 1.00 98.38 92 LYS A O 1
ATOM 752 N N . ILE A 1 93 ? -15.766 -6.515 13.704 1.00 98.12 93 ILE A N 1
ATOM 753 C CA . ILE A 1 93 ? -15.687 -5.918 15.039 1.00 98.12 93 ILE A CA 1
ATOM 754 C C . ILE A 1 93 ? -14.949 -6.903 15.958 1.00 98.12 93 ILE A C 1
ATOM 756 O O . ILE A 1 93 ? -15.187 -8.112 15.900 1.00 98.12 93 ILE A O 1
ATOM 760 N N . LEU A 1 94 ? -14.021 -6.402 16.772 1.00 94.75 94 LEU A N 1
ATOM 761 C CA . LEU A 1 94 ? -13.361 -7.181 17.814 1.00 94.75 94 LEU A CA 1
ATOM 762 C C . LEU A 1 94 ? -14.139 -7.003 19.127 1.00 94.75 94 LEU A C 1
ATOM 764 O O . LEU A 1 94 ? -13.819 -6.120 19.914 1.00 94.75 94 LEU A O 1
ATOM 768 N N . GLY A 1 95 ? -15.175 -7.823 19.334 1.00 92.81 95 GLY A N 1
ATOM 769 C CA . GLY A 1 95 ? -16.142 -7.646 20.422 1.00 92.81 95 GLY A CA 1
ATOM 770 C C . GLY A 1 95 ? -17.225 -6.639 20.034 1.00 92.81 95 GLY A C 1
ATOM 771 O O . GLY A 1 95 ? -17.935 -6.851 19.052 1.00 92.81 95 GLY A O 1
ATOM 772 N N . GLU A 1 96 ? -17.321 -5.533 20.767 1.00 94.00 96 GLU A N 1
ATOM 773 C CA . GLU A 1 96 ? -18.244 -4.420 20.514 1.00 94.00 96 GLU A CA 1
ATOM 774 C C . GLU A 1 96 ? -17.513 -3.156 20.032 1.00 94.00 96 GLU A C 1
ATOM 776 O O . GLU A 1 96 ? -16.331 -2.951 20.312 1.00 94.00 96 GLU A O 1
ATOM 781 N N . ILE A 1 97 ? -18.223 -2.273 19.317 1.00 94.75 97 ILE A N 1
ATOM 782 C CA . ILE A 1 97 ? -17.663 -0.993 18.859 1.00 94.75 97 ILE A CA 1
ATOM 783 C C . ILE A 1 97 ? -17.559 -0.024 20.041 1.00 94.75 97 ILE A C 1
ATOM 785 O O . ILE A 1 97 ? -18.567 0.444 20.570 1.00 94.75 97 ILE A O 1
ATOM 789 N N . ILE A 1 98 ? -16.332 0.355 20.385 1.00 95.31 98 ILE A N 1
ATOM 790 C CA . ILE A 1 98 ? -16.024 1.398 21.363 1.00 95.31 98 ILE A CA 1
ATOM 791 C C . ILE A 1 98 ? -15.862 2.729 20.625 1.00 95.31 98 ILE A C 1
ATOM 793 O O . ILE A 1 98 ? -15.179 2.811 19.601 1.00 95.31 98 ILE A O 1
ATOM 797 N N . LYS A 1 99 ? -16.487 3.779 21.166 1.00 96.75 99 LYS A N 1
ATOM 798 C CA . LYS A 1 99 ? -16.442 5.149 20.639 1.00 96.75 99 LYS A CA 1
ATOM 799 C C . LYS A 1 99 ? -15.638 6.030 21.587 1.00 96.75 99 LYS A C 1
ATOM 801 O O . LYS A 1 99 ? -15.950 6.089 22.774 1.00 96.75 99 LYS A O 1
ATOM 806 N N . ILE A 1 100 ? -14.636 6.726 21.067 1.00 97.06 100 ILE A N 1
ATOM 807 C CA . ILE A 1 100 ? -13.785 7.633 21.836 1.00 97.06 100 ILE A CA 1
ATOM 808 C C . ILE A 1 100 ? -13.848 9.021 21.182 1.00 97.06 100 ILE A C 1
ATOM 810 O O . ILE A 1 100 ? -13.423 9.158 20.033 1.00 97.06 100 ILE A O 1
ATOM 814 N N . PRO A 1 101 ? -14.383 10.050 21.864 1.00 97.56 101 PRO A N 1
ATOM 815 C CA . PRO A 1 101 ? -14.412 11.410 21.329 1.00 97.56 101 PRO A CA 1
ATOM 816 C C . PRO A 1 101 ? -13.007 12.031 21.309 1.00 97.56 101 PRO A C 1
ATOM 818 O O . PRO A 1 101 ? -12.087 11.542 21.968 1.00 97.56 101 PRO A O 1
ATOM 821 N N . HIS A 1 102 ? -12.865 13.160 20.616 1.00 97.31 102 HIS A N 1
ATOM 822 C CA . HIS A 1 102 ? -11.614 13.916 20.497 1.00 97.31 102 HIS A CA 1
ATOM 823 C C . HIS A 1 102 ? -10.513 13.171 19.732 1.00 97.31 102 HIS A C 1
ATOM 825 O O . HIS A 1 102 ? -9.347 13.151 20.151 1.00 97.31 102 HIS A O 1
ATOM 831 N N . ALA A 1 103 ? -10.884 12.549 18.611 1.00 97.62 103 ALA A N 1
ATOM 832 C CA . ALA A 1 103 ? -9.976 11.781 17.768 1.00 97.62 103 ALA A CA 1
ATOM 833 C C . ALA A 1 103 ? -8.762 12.603 17.308 1.00 97.62 103 ALA A C 1
ATOM 835 O O . ALA A 1 103 ? -7.638 12.122 17.421 1.00 97.62 103 ALA A O 1
ATOM 836 N N . ASP A 1 104 ? -8.942 13.852 16.874 1.00 97.25 104 ASP A N 1
ATOM 837 C CA . ASP A 1 104 ? -7.852 14.740 16.447 1.00 97.25 104 ASP A CA 1
ATOM 838 C C . ASP A 1 104 ? -6.796 14.924 17.549 1.00 97.25 104 ASP A C 1
ATOM 840 O O . ASP A 1 104 ? -5.594 14.767 17.315 1.00 97.25 104 ASP A O 1
ATOM 844 N N . LYS A 1 105 ? -7.239 15.163 18.790 1.00 97.62 105 LYS A N 1
ATOM 845 C CA . LYS A 1 105 ? -6.341 15.296 19.947 1.00 97.62 105 LYS A CA 1
ATOM 846 C C . LYS A 1 105 ? -5.580 13.999 20.222 1.00 97.62 105 LYS A C 1
ATOM 848 O O . LYS A 1 105 ? -4.400 14.044 20.574 1.00 97.62 105 LYS A O 1
ATOM 853 N N . ILE A 1 106 ? -6.242 12.853 20.071 1.00 97.38 106 ILE A N 1
ATOM 854 C CA . ILE A 1 106 ? -5.623 11.533 20.231 1.00 97.38 106 ILE A CA 1
ATOM 855 C C . ILE A 1 106 ? -4.564 11.317 19.148 1.00 97.38 106 ILE A C 1
ATOM 857 O O . ILE A 1 106 ? -3.418 11.020 19.476 1.00 97.38 106 ILE A O 1
ATOM 861 N N . LEU A 1 107 ? -4.903 11.513 17.874 1.00 96.94 107 LEU A N 1
ATOM 862 C CA . LEU A 1 107 ? -3.971 11.303 16.765 1.00 96.94 107 LEU A CA 1
ATOM 863 C C . LEU A 1 107 ? -2.747 12.219 16.868 1.00 96.94 107 LEU A C 1
ATOM 865 O O . LEU A 1 107 ? -1.625 11.745 16.696 1.00 96.94 107 LEU A O 1
ATOM 869 N N . LYS A 1 108 ? -2.933 13.491 17.250 1.00 97.19 108 LYS A N 1
ATOM 870 C CA . LYS A 1 108 ? -1.830 14.429 17.521 1.00 97.19 108 LYS A CA 1
ATOM 871 C C . LYS A 1 108 ? -0.938 13.964 18.668 1.00 97.19 108 LYS A C 1
ATOM 873 O O . LYS A 1 108 ? 0.278 13.981 18.525 1.00 97.19 108 LYS A O 1
ATOM 878 N N . LYS A 1 109 ? -1.520 13.502 19.783 1.00 96.62 109 LYS A N 1
ATOM 879 C CA . LYS A 1 109 ? -0.764 12.983 20.940 1.00 96.62 109 LYS A CA 1
ATOM 880 C C . LYS A 1 109 ? 0.135 11.802 20.566 1.00 96.62 109 LYS A C 1
ATOM 882 O O . LYS A 1 109 ? 1.208 11.655 21.137 1.00 96.62 109 LYS A O 1
ATOM 887 N N . PHE A 1 110 ? -0.325 10.948 19.658 1.00 95.94 110 PHE A N 1
ATOM 888 C CA . PHE A 1 110 ? 0.430 9.788 19.192 1.00 95.94 110 PHE A CA 1
ATOM 889 C C . PHE A 1 110 ? 1.276 10.081 17.944 1.00 95.94 110 PHE A C 1
ATOM 891 O O . PHE A 1 110 ? 1.887 9.152 17.419 1.00 95.94 110 PHE A O 1
ATOM 898 N N . GLU A 1 111 ? 1.303 11.322 17.445 1.00 95.69 111 GLU A N 1
ATOM 899 C CA . GLU A 1 111 ? 1.998 11.693 16.204 1.00 95.69 111 GLU A CA 1
ATOM 900 C C . GLU A 1 111 ? 1.600 10.758 15.047 1.00 95.69 111 GLU A C 1
ATOM 902 O O . GLU A 1 111 ? 2.428 10.090 14.424 1.00 95.69 111 GLU A O 1
ATOM 907 N N . ILE A 1 112 ? 0.291 10.595 14.838 1.00 94.31 112 ILE A N 1
ATOM 908 C CA . ILE A 1 112 ? -0.264 9.728 13.800 1.00 94.31 112 ILE A CA 1
ATOM 909 C C . ILE A 1 112 ? -0.800 10.581 12.658 1.00 94.31 112 ILE A C 1
ATOM 911 O O . ILE A 1 112 ? -1.745 11.352 12.833 1.00 94.31 112 ILE A O 1
ATOM 915 N N . LYS A 1 113 ? -0.239 10.379 11.467 1.00 93.12 113 LYS A N 1
ATOM 916 C CA . LYS A 1 113 ? -0.828 10.817 10.200 1.00 93.12 113 LYS A CA 1
ATOM 917 C C . LYS A 1 113 ? -1.634 9.665 9.592 1.00 93.12 113 LYS A C 1
ATOM 919 O O . LYS A 1 113 ? -1.507 8.511 9.994 1.00 93.12 113 LYS A O 1
ATOM 924 N N . ARG A 1 114 ? -2.435 9.951 8.563 1.00 89.50 114 ARG A N 1
ATOM 925 C CA . ARG A 1 114 ? -3.213 8.922 7.842 1.00 89.50 114 ARG A CA 1
ATOM 926 C C . ARG A 1 114 ? -2.356 7.827 7.187 1.00 89.50 1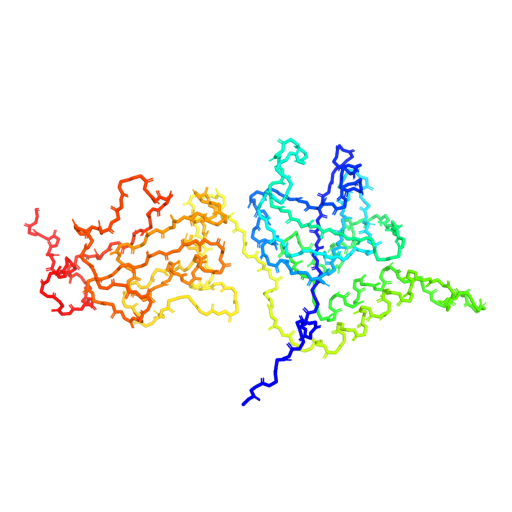14 ARG A C 1
ATOM 928 O O . ARG A 1 114 ? -2.848 6.728 6.973 1.00 89.50 114 ARG A O 1
ATOM 935 N N . ASN A 1 115 ? -1.100 8.123 6.863 1.00 94.19 115 ASN A N 1
ATOM 936 C CA . ASN A 1 115 ? -0.140 7.187 6.274 1.00 94.19 115 ASN A CA 1
ATOM 937 C C . ASN A 1 115 ? 0.820 6.556 7.297 1.00 94.19 115 ASN A C 1
ATOM 939 O O . ASN A 1 115 ? 1.773 5.888 6.901 1.00 94.19 115 ASN A O 1
ATOM 943 N N . THR A 1 116 ? 0.579 6.767 8.594 1.00 96.00 116 THR A N 1
ATOM 944 C CA . THR A 1 116 ? 1.390 6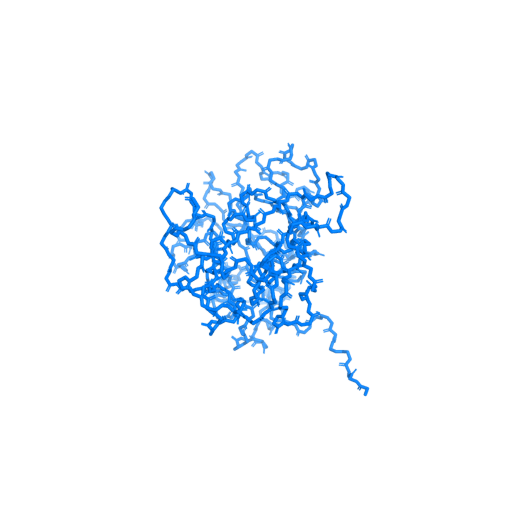.222 9.686 1.00 96.00 116 THR A CA 1
ATOM 945 C C . THR A 1 116 ? 0.763 4.920 10.193 1.00 96.00 116 THR A C 1
ATOM 947 O O . THR A 1 116 ? -0.242 4.971 10.911 1.00 96.00 116 THR A O 1
ATOM 950 N N . PRO A 1 117 ? 1.319 3.741 9.863 1.00 96.81 117 PRO A N 1
ATOM 951 C CA . PRO A 1 117 ? 0.919 2.504 10.515 1.00 96.81 117 PRO A CA 1
ATOM 952 C C . PRO A 1 117 ? 1.285 2.517 12.007 1.00 96.81 117 PRO A C 1
ATOM 954 O O . PRO A 1 117 ? 2.248 3.142 12.452 1.00 96.81 117 PRO A O 1
ATOM 957 N N . LEU A 1 118 ? 0.512 1.781 12.795 1.00 97.06 118 LEU A N 1
ATOM 958 C CA . LEU A 1 118 ? 0.768 1.527 14.207 1.00 97.06 118 LEU A CA 1
ATOM 959 C C . LEU A 1 118 ? 1.378 0.141 14.353 1.00 97.06 118 LEU A C 1
ATOM 961 O O . LEU A 1 118 ? 0.824 -0.835 13.864 1.00 97.06 118 LEU A O 1
ATOM 965 N N . TYR A 1 119 ? 2.490 0.017 15.061 1.00 96.06 119 TYR A N 1
ATOM 966 C CA . TYR A 1 119 ? 3.093 -1.284 15.339 1.00 96.06 119 TYR A CA 1
ATOM 967 C C . TYR A 1 119 ? 3.897 -1.234 16.642 1.00 96.06 119 TYR A C 1
ATOM 969 O O . TYR A 1 119 ? 4.096 -0.160 17.223 1.00 96.06 119 TYR A O 1
ATOM 977 N N . GLY A 1 120 ? 4.289 -2.406 17.147 1.00 95.06 120 GLY A N 1
ATOM 978 C CA . GLY A 1 120 ? 5.063 -2.542 18.381 1.00 95.06 120 GLY A CA 1
ATOM 979 C C . GLY A 1 120 ? 4.459 -1.763 19.557 1.00 95.06 120 GLY A C 1
ATOM 980 O O . GLY A 1 120 ? 3.253 -1.817 19.815 1.00 95.06 120 GLY A O 1
ATOM 981 N N . LYS A 1 121 ? 5.299 -0.997 20.264 1.00 95.31 121 LYS A N 1
ATOM 982 C CA . LYS A 1 121 ? 4.879 -0.207 21.433 1.00 95.31 121 LYS A CA 1
ATOM 983 C C . LYS A 1 121 ? 3.798 0.829 21.101 1.00 95.31 121 LYS A C 1
ATOM 985 O O . LYS A 1 121 ? 2.856 0.973 21.872 1.00 95.31 121 LYS A O 1
ATOM 990 N N . LYS A 1 122 ? 3.886 1.495 19.943 1.00 95.50 122 LYS A N 1
ATOM 991 C CA . LYS A 1 122 ? 2.913 2.521 19.532 1.00 95.50 122 LYS A CA 1
ATOM 992 C C . LYS A 1 122 ? 1.507 1.929 19.400 1.00 95.50 122 LYS A C 1
ATOM 994 O O . LYS A 1 122 ? 0.548 2.529 19.875 1.00 95.50 122 LYS A O 1
ATOM 999 N N . LEU A 1 123 ? 1.391 0.726 18.830 1.00 97.12 123 LEU A N 1
ATOM 1000 C CA . LEU A 1 123 ? 0.118 0.003 18.749 1.00 97.12 123 LEU A CA 1
ATOM 1001 C C . LEU A 1 123 ? -0.384 -0.445 20.129 1.00 97.12 123 LEU A C 1
ATOM 1003 O O . LEU A 1 123 ? -1.564 -0.278 20.423 1.00 97.12 123 LEU A O 1
ATOM 1007 N N . LEU A 1 124 ? 0.492 -0.967 20.993 1.00 97.06 124 LEU A N 1
ATOM 1008 C CA . LEU A 1 124 ? 0.113 -1.362 22.357 1.00 97.06 124 LEU A CA 1
ATOM 1009 C C . LEU A 1 124 ? -0.438 -0.186 23.170 1.00 97.06 124 LEU A C 1
ATOM 1011 O O . LEU A 1 124 ? -1.458 -0.333 23.846 1.00 97.06 124 LEU A O 1
ATOM 1015 N N . ASP A 1 125 ? 0.223 0.967 23.081 1.00 96.06 125 ASP A N 1
ATOM 1016 C CA . ASP A 1 125 ? -0.194 2.189 23.762 1.00 96.06 125 ASP A CA 1
ATOM 1017 C C . ASP A 1 125 ? -1.513 2.721 23.189 1.00 96.06 125 ASP A C 1
ATOM 1019 O O . ASP A 1 125 ? -2.372 3.174 23.945 1.00 96.06 125 ASP A O 1
ATOM 1023 N N . PHE A 1 126 ? -1.720 2.606 21.874 1.00 97.38 126 PHE A N 1
ATOM 1024 C CA . PHE A 1 126 ? -2.976 2.992 21.231 1.00 97.38 126 PHE A CA 1
ATOM 1025 C C . PHE A 1 126 ? -4.141 2.084 21.654 1.00 97.38 126 PHE A C 1
ATOM 1027 O O . PHE A 1 126 ? -5.231 2.568 21.949 1.00 97.38 126 PHE A O 1
ATOM 1034 N N . LEU A 1 127 ? -3.907 0.773 21.783 1.00 97.00 127 LEU A N 1
ATOM 1035 C CA . LEU A 1 127 ? -4.911 -0.183 22.268 1.00 97.00 127 LEU A CA 1
ATOM 1036 C C . LEU A 1 127 ? -5.321 0.064 23.726 1.00 97.00 127 LEU A C 1
ATOM 1038 O O . LEU A 1 127 ? -6.441 -0.277 24.101 1.00 97.00 127 LEU A O 1
ATOM 1042 N N . ASN A 1 128 ? -4.472 0.694 24.548 1.00 95.38 128 ASN A N 1
ATOM 1043 C CA . ASN A 1 128 ? -4.846 1.071 25.917 1.00 95.38 128 ASN A CA 1
ATOM 1044 C C . ASN A 1 128 ? -5.996 2.084 25.963 1.00 95.38 128 ASN A C 1
ATOM 1046 O O . ASN A 1 128 ? -6.710 2.121 26.957 1.00 95.38 128 ASN A O 1
ATOM 1050 N N . LEU A 1 129 ? -6.216 2.869 24.902 1.00 95.25 129 LEU A N 1
ATOM 1051 C CA . LEU A 1 129 ? -7.357 3.790 24.820 1.00 95.25 129 LEU A CA 1
ATOM 1052 C C . LEU A 1 129 ? -8.704 3.051 24.854 1.00 95.25 129 LEU A C 1
ATOM 1054 O O . LEU A 1 129 ? -9.707 3.613 25.280 1.00 95.25 129 LEU A O 1
ATOM 1058 N N . PHE A 1 130 ? -8.707 1.790 24.421 1.00 93.94 130 PHE A N 1
ATOM 1059 C CA . PHE A 1 130 ? -9.885 0.933 24.313 1.00 93.94 130 PHE A CA 1
ATOM 1060 C C . PHE A 1 130 ? -10.057 -0.001 25.521 1.00 93.94 130 PHE A C 1
ATOM 1062 O O . PHE A 1 130 ? -10.959 -0.834 25.536 1.00 93.94 130 PHE A O 1
ATOM 1069 N N . ILE A 1 131 ? -9.200 0.126 26.540 1.00 89.06 131 ILE A N 1
ATOM 1070 C CA . ILE A 1 131 ? -9.283 -0.639 27.785 1.00 89.06 131 ILE A CA 1
ATOM 1071 C C . ILE A 1 131 ? -9.573 0.355 28.920 1.00 89.06 131 ILE A C 1
ATOM 1073 O O . ILE A 1 131 ? -8.735 1.214 29.194 1.00 89.06 131 ILE A O 1
ATOM 1077 N N . PRO A 1 132 ? -10.729 0.269 29.601 1.00 74.00 132 PRO A N 1
ATOM 1078 C CA . PRO A 1 132 ? -11.037 1.142 30.733 1.00 74.00 132 PRO A CA 1
ATOM 1079 C C . PRO A 1 132 ? -9.953 1.076 31.823 1.00 74.00 132 PRO A C 1
ATOM 1081 O O . PRO A 1 132 ? -9.511 -0.013 32.193 1.00 74.00 132 PRO A O 1
ATOM 1084 N N . ASN A 1 133 ? -9.536 2.230 32.364 1.00 61.72 133 ASN A N 1
ATOM 1085 C CA . ASN A 1 133 ? -8.557 2.295 33.456 1.00 61.72 133 ASN A CA 1
ATOM 1086 C C . ASN A 1 133 ? -9.075 1.543 34.695 1.00 61.72 133 ASN A C 1
ATOM 1088 O O . ASN A 1 133 ? -10.060 1.935 35.319 1.00 61.72 133 ASN A O 1
ATOM 1092 N N . THR A 1 134 ? -8.366 0.486 35.084 1.00 51.31 134 THR A N 1
ATOM 1093 C CA . THR A 1 134 ? -8.670 -0.400 36.219 1.00 51.31 134 THR A CA 1
ATOM 1094 C C . THR A 1 134 ? -8.516 0.251 37.599 1.00 51.31 134 THR A C 1
ATOM 1096 O O . THR A 1 134 ? -8.841 -0.373 38.603 1.00 51.31 134 THR A O 1
ATOM 1099 N N . THR A 1 135 ? -8.064 1.503 37.693 1.00 46.91 135 THR A N 1
ATOM 1100 C CA . THR A 1 135 ? -7.760 2.176 38.969 1.00 46.91 135 THR A CA 1
ATOM 1101 C C . THR A 1 135 ? -8.980 2.639 39.776 1.00 46.91 135 THR A C 1
ATOM 1103 O O . THR A 1 135 ? -8.808 3.059 40.915 1.00 46.91 135 THR A O 1
ATOM 1106 N N . LEU A 1 136 ? -10.202 2.536 39.241 1.00 42.72 136 LEU A N 1
ATOM 1107 C CA . LEU A 1 136 ? -11.448 2.912 39.939 1.00 42.72 136 LEU A CA 1
ATOM 1108 C C . LEU A 1 136 ? -12.468 1.771 40.082 1.00 42.72 136 LEU A C 1
ATOM 1110 O O . LEU A 1 136 ? -13.511 1.961 40.699 1.00 42.72 136 LEU A O 1
ATOM 1114 N N . LEU A 1 137 ? -12.168 0.580 39.559 1.00 42.75 137 LEU A N 1
ATOM 1115 C CA . LEU A 1 137 ? -13.048 -0.587 39.635 1.00 42.75 137 LEU A CA 1
ATOM 1116 C C . LEU A 1 137 ? -12.310 -1.751 40.298 1.00 42.75 137 LEU A C 1
ATOM 1118 O O . LEU A 1 137 ? -11.983 -2.756 39.668 1.00 42.75 137 LEU A O 1
ATOM 1122 N N . ASN A 1 138 ? -12.112 -1.645 41.613 1.00 45.78 138 ASN A N 1
ATOM 1123 C CA . ASN A 1 138 ? -12.221 -2.854 42.419 1.00 45.78 138 ASN A CA 1
ATOM 1124 C C . ASN A 1 138 ? -13.648 -3.371 42.227 1.00 45.78 138 ASN A C 1
ATOM 1126 O O . ASN A 1 138 ? -14.589 -2.723 42.680 1.00 45.78 138 ASN A O 1
ATOM 1130 N N . ASN A 1 139 ? -13.780 -4.485 41.504 1.00 43.72 139 ASN A N 1
ATOM 1131 C CA . ASN A 1 139 ? -14.697 -5.604 41.752 1.00 43.72 139 ASN A CA 1
ATOM 1132 C C . ASN A 1 139 ? -15.126 -6.262 40.427 1.00 43.72 139 ASN A C 1
ATOM 1134 O O . ASN A 1 139 ? -16.009 -5.791 39.721 1.00 43.72 139 ASN A O 1
ATOM 1138 N N . LEU A 1 140 ? -14.489 -7.399 40.136 1.00 43.91 140 LEU A N 1
ATOM 1139 C CA . LEU A 1 140 ? -15.059 -8.588 39.483 1.00 43.91 140 LEU A CA 1
ATOM 1140 C C . LEU A 1 140 ? -15.540 -8.523 38.010 1.00 43.91 140 LEU A C 1
ATOM 1142 O O . LEU A 1 140 ? -15.519 -9.569 37.380 1.00 43.91 140 LEU A O 1
ATOM 1146 N N . ASN A 1 141 ? -15.823 -7.368 37.395 1.00 50.66 141 ASN A N 1
ATOM 1147 C CA . ASN A 1 141 ? -16.436 -7.318 36.046 1.00 50.66 141 ASN A CA 1
ATOM 1148 C C . ASN A 1 141 ? -15.475 -7.198 34.841 1.00 50.66 141 ASN A C 1
ATOM 1150 O O . ASN A 1 141 ? -15.917 -7.269 33.697 1.00 50.66 141 ASN A O 1
ATOM 1154 N N . VAL A 1 142 ? -14.161 -7.020 35.037 1.00 51.97 142 VAL A N 1
ATOM 1155 C CA . VAL A 1 142 ? -13.208 -6.896 33.902 1.00 51.97 142 VAL A CA 1
ATOM 1156 C C . VAL A 1 142 ? -12.929 -8.251 33.233 1.00 51.97 142 VAL A C 1
ATOM 1158 O O . VAL A 1 142 ? -12.592 -8.296 32.053 1.00 51.97 142 VAL A O 1
ATOM 1161 N N . LYS A 1 143 ? -13.103 -9.363 33.960 1.00 49.53 143 LYS A N 1
ATOM 1162 C CA . LYS A 1 143 ? -12.958 -10.720 33.405 1.00 49.53 143 LYS A CA 1
ATOM 1163 C C . LYS A 1 143 ? -14.150 -11.161 32.543 1.00 49.53 143 LYS A C 1
ATOM 1165 O O . LYS A 1 143 ? -13.965 -12.055 31.723 1.00 49.53 143 LYS A O 1
ATOM 1170 N N . ASP A 1 144 ? -15.304 -10.505 32.674 1.00 56.03 144 ASP A N 1
ATOM 1171 C CA . ASP A 1 144 ? -16.552 -10.903 32.003 1.00 56.03 144 ASP A CA 1
ATOM 1172 C C . ASP A 1 144 ? -16.864 -10.084 30.741 1.00 56.03 144 ASP A C 1
ATOM 1174 O O . ASP A 1 144 ? -17.816 -10.381 30.023 1.00 56.03 144 ASP A O 1
ATOM 1178 N N . ASN A 1 145 ? -16.054 -9.070 30.421 1.00 81.62 145 ASN A N 1
ATOM 1179 C CA . ASN A 1 145 ? -16.209 -8.320 29.179 1.00 81.62 145 ASN A CA 1
ATOM 1180 C C . ASN A 1 145 ? -15.429 -9.003 28.041 1.00 81.62 145 ASN A C 1
ATOM 1182 O O . ASN A 1 145 ? -14.202 -8.891 27.949 1.00 81.62 145 ASN A O 1
ATOM 1186 N N . GLU A 1 146 ? -16.155 -9.698 27.163 1.00 90.12 146 GLU A N 1
ATOM 1187 C CA . GLU A 1 146 ? -15.599 -10.391 25.996 1.00 90.12 146 GLU A CA 1
ATOM 1188 C C . GLU A 1 146 ? -14.765 -9.462 25.098 1.00 90.12 146 GLU A C 1
ATOM 1190 O O . GLU A 1 146 ? -13.675 -9.847 24.674 1.00 90.12 146 GLU A O 1
ATOM 1195 N N . THR A 1 147 ? -15.207 -8.219 24.879 1.00 91.19 147 THR A N 1
ATOM 1196 C CA . THR A 1 147 ? -14.470 -7.206 24.103 1.00 91.19 147 THR A CA 1
ATOM 1197 C C . THR A 1 147 ? -13.094 -6.933 24.705 1.00 91.19 147 THR A C 1
ATOM 1199 O O . THR A 1 147 ? -12.086 -6.976 23.999 1.00 91.19 147 THR A O 1
ATOM 1202 N N . ILE A 1 148 ? -13.020 -6.712 26.023 1.00 91.44 148 ILE A N 1
ATOM 1203 C CA . ILE A 1 148 ? -11.742 -6.469 26.713 1.00 91.44 148 ILE A CA 1
ATOM 1204 C C . ILE A 1 148 ? -10.834 -7.697 26.598 1.00 91.44 148 ILE A C 1
ATOM 1206 O O . ILE A 1 148 ? -9.648 -7.544 26.302 1.00 91.44 148 ILE A O 1
ATOM 1210 N N . ARG A 1 149 ? -11.376 -8.909 26.783 1.00 92.69 149 ARG A N 1
ATOM 1211 C CA . ARG A 1 149 ? -10.610 -10.157 26.634 1.00 92.69 149 ARG A CA 1
ATOM 1212 C C . ARG A 1 149 ? -9.997 -10.269 25.237 1.00 92.69 149 ARG A C 1
ATOM 1214 O O . ARG A 1 149 ? -8.796 -10.498 25.127 1.00 92.69 149 ARG A O 1
ATOM 1221 N N . LEU A 1 150 ? -10.786 -10.034 24.189 1.00 95.12 150 LEU A N 1
ATOM 1222 C CA . LEU A 1 150 ? -10.322 -10.092 22.801 1.00 95.12 150 LEU A CA 1
ATOM 1223 C C . LEU A 1 150 ? -9.239 -9.043 22.502 1.00 95.12 150 LEU A C 1
ATOM 1225 O O . LEU A 1 150 ? -8.242 -9.354 21.853 1.00 95.12 150 LEU A O 1
ATOM 1229 N N . ILE A 1 151 ? -9.381 -7.812 23.007 1.00 95.38 151 ILE A N 1
ATOM 1230 C CA . ILE A 1 151 ? -8.348 -6.773 22.853 1.00 95.38 151 ILE A CA 1
ATOM 1231 C C . ILE A 1 151 ? -7.055 -7.183 23.574 1.00 95.38 151 ILE A C 1
ATOM 1233 O O . ILE A 1 151 ? -5.963 -7.011 23.029 1.00 95.38 151 ILE A O 1
ATOM 1237 N N . LEU A 1 152 ? -7.152 -7.739 24.788 1.0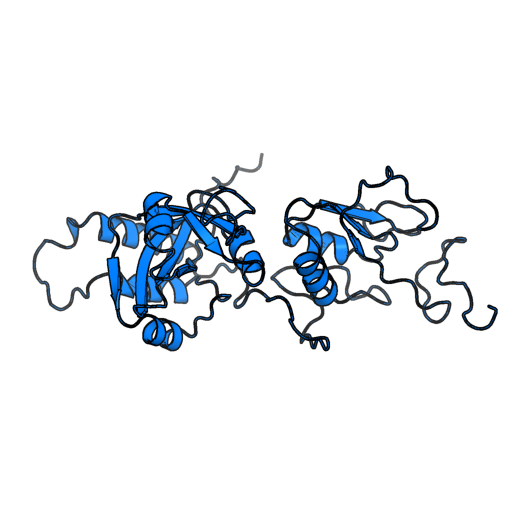0 94.69 152 LEU A N 1
ATOM 1238 C CA . LEU A 1 152 ? -5.992 -8.227 25.540 1.00 94.69 152 LEU A CA 1
ATOM 1239 C C . LEU A 1 152 ? -5.275 -9.375 24.812 1.00 94.69 152 LEU A C 1
ATOM 1241 O O . LEU A 1 152 ? -4.047 -9.376 24.765 1.00 94.69 152 LEU A O 1
ATOM 1245 N N . GLU A 1 153 ? -6.009 -10.298 24.188 1.00 95.12 153 GLU A N 1
ATOM 1246 C CA . GLU A 1 153 ? -5.430 -11.370 23.367 1.00 95.12 153 GLU A CA 1
ATOM 1247 C C . GLU A 1 153 ? -4.632 -10.823 22.175 1.00 95.12 153 GLU A C 1
ATOM 1249 O O . GLU A 1 153 ? -3.513 -11.272 21.915 1.00 95.12 153 GLU A O 1
ATOM 1254 N N . GLU A 1 154 ? -5.162 -9.826 21.459 1.00 95.94 154 GLU A N 1
ATOM 1255 C CA . GLU A 1 154 ? -4.429 -9.193 20.356 1.00 95.94 154 GLU A CA 1
ATOM 1256 C C . GLU A 1 154 ? -3.200 -8.419 20.862 1.00 95.94 154 GLU A C 1
ATOM 1258 O O . GLU A 1 154 ? -2.150 -8.451 20.219 1.00 95.94 154 GLU A O 1
ATOM 1263 N N . LYS A 1 155 ? -3.262 -7.802 22.051 1.00 96.19 155 LYS A N 1
ATOM 1264 C CA . LYS A 1 155 ? -2.086 -7.169 22.675 1.00 96.19 155 LYS A CA 1
ATOM 1265 C C . LYS A 1 155 ? -0.975 -8.170 22.980 1.00 96.19 155 LYS A C 1
ATOM 1267 O O . LYS A 1 155 ? 0.189 -7.840 22.761 1.00 96.19 155 LYS A O 1
ATOM 1272 N N . GLU A 1 156 ? -1.291 -9.370 23.462 1.00 96.00 156 GLU A N 1
ATOM 1273 C CA . GLU A 1 156 ? -0.270 -10.403 23.692 1.00 96.00 156 GLU A CA 1
ATOM 1274 C C . GLU A 1 156 ? 0.387 -10.858 22.380 1.00 96.00 156 GLU A C 1
ATOM 1276 O O . GLU A 1 156 ? 1.608 -11.018 22.324 1.00 96.00 156 GLU A O 1
ATOM 1281 N N . LYS A 1 157 ? -0.382 -10.957 21.288 1.00 95.69 157 LYS A N 1
ATOM 1282 C CA . LYS A 1 157 ? 0.169 -11.242 19.950 1.00 95.69 157 LYS A CA 1
ATOM 1283 C C . LYS A 1 157 ? 1.099 -10.129 19.463 1.00 95.69 157 LYS A C 1
ATOM 1285 O O . LYS A 1 157 ? 2.183 -10.416 18.966 1.00 95.69 157 LYS A O 1
ATOM 1290 N N . VAL A 1 158 ? 0.727 -8.861 19.664 1.00 96.19 158 VAL A N 1
ATOM 1291 C CA . VAL A 1 158 ? 1.597 -7.714 19.342 1.00 96.19 158 VAL A CA 1
ATOM 1292 C C . VAL A 1 158 ? 2.878 -7.740 20.185 1.00 96.19 158 VAL A C 1
ATOM 1294 O O . VAL A 1 158 ? 3.963 -7.524 19.650 1.00 96.19 158 VAL A O 1
ATOM 1297 N N . LYS A 1 159 ? 2.790 -8.042 21.490 1.00 96.19 159 LYS A N 1
ATOM 1298 C CA . LYS A 1 159 ? 3.964 -8.138 22.380 1.00 96.19 159 LYS A CA 1
ATOM 1299 C C . LYS A 1 159 ? 4.954 -9.211 21.935 1.00 96.19 159 LYS A C 1
ATOM 1301 O O . LYS A 1 159 ? 6.157 -8.982 22.026 1.00 96.19 159 LYS A O 1
ATOM 1306 N N . LYS A 1 160 ? 4.462 -10.353 21.442 1.00 95.25 160 LYS A N 1
ATOM 1307 C CA . LYS A 1 160 ? 5.306 -11.452 20.950 1.00 95.25 160 LYS A CA 1
ATOM 1308 C C . LYS A 1 160 ? 6.276 -10.996 19.853 1.00 95.25 160 LYS A C 1
ATOM 1310 O O . LYS A 1 160 ? 7.422 -11.429 19.849 1.00 95.25 160 LYS A O 1
ATOM 1315 N N . HIS A 1 161 ? 5.836 -10.082 18.989 1.00 93.38 161 HIS A N 1
ATOM 1316 C CA . HIS A 1 161 ? 6.606 -9.561 17.856 1.00 93.38 161 HIS A CA 1
ATOM 1317 C C . HIS A 1 161 ? 7.018 -8.091 18.041 1.00 93.38 161 HIS A C 1
ATOM 1319 O O . HIS A 1 161 ? 7.245 -7.380 17.068 1.00 93.38 161 HIS A O 1
ATOM 1325 N N . ILE A 1 162 ? 7.115 -7.596 19.283 1.00 93.19 162 ILE A N 1
ATOM 1326 C CA . ILE A 1 162 ? 7.286 -6.156 19.556 1.00 93.19 162 ILE A CA 1
ATOM 1327 C C . ILE A 1 162 ? 8.564 -5.549 18.955 1.00 93.19 162 ILE A C 1
ATOM 1329 O O . ILE A 1 162 ? 8.585 -4.359 18.647 1.00 93.19 162 ILE A O 1
ATOM 1333 N N . ASN A 1 163 ? 9.610 -6.363 18.794 1.00 89.75 163 ASN A N 1
ATOM 1334 C CA . ASN A 1 163 ? 10.906 -5.955 18.246 1.00 89.75 163 ASN A CA 1
ATOM 1335 C C . ASN A 1 163 ? 11.041 -6.249 16.744 1.00 89.75 163 ASN A C 1
ATOM 1337 O O . ASN A 1 163 ? 12.068 -5.927 16.150 1.00 89.75 163 ASN A O 1
ATOM 1341 N N . GLU A 1 164 ? 10.045 -6.889 16.131 1.00 92.56 164 GLU A N 1
ATOM 1342 C CA . GLU A 1 164 ? 10.059 -7.180 14.703 1.00 92.56 164 GLU A CA 1
ATOM 1343 C C . GLU A 1 164 ? 9.536 -5.978 13.924 1.00 92.56 164 GLU A C 1
ATOM 1345 O O . GLU A 1 164 ? 8.483 -5.418 14.232 1.00 92.56 164 GLU A O 1
ATOM 1350 N N . ARG A 1 165 ? 10.281 -5.592 12.888 1.00 89.00 165 ARG A N 1
ATOM 1351 C CA . ARG A 1 165 ? 9.895 -4.517 11.982 1.00 89.00 165 ARG A CA 1
ATOM 1352 C C . ARG A 1 165 ? 9.688 -5.078 10.586 1.00 89.00 165 ARG A C 1
ATOM 1354 O O . ARG A 1 165 ? 10.639 -5.496 9.935 1.00 89.00 165 ARG A O 1
ATOM 1361 N N . ASP A 1 166 ? 8.444 -5.043 10.130 1.00 93.88 166 ASP A N 1
ATOM 1362 C CA . ASP A 1 166 ? 8.027 -5.527 8.812 1.00 93.88 166 ASP A CA 1
ATOM 1363 C C . ASP A 1 166 ? 7.204 -4.487 8.027 1.00 93.88 166 ASP A C 1
ATOM 1365 O O . ASP A 1 166 ? 6.607 -4.799 6.992 1.00 93.88 166 ASP A O 1
ATOM 1369 N N . ILE A 1 167 ? 7.177 -3.249 8.529 1.00 94.44 167 ILE A N 1
ATOM 1370 C CA . ILE A 1 167 ? 6.604 -2.077 7.879 1.00 94.44 167 ILE A CA 1
ATOM 1371 C C . ILE A 1 167 ? 7.422 -0.815 8.210 1.00 94.44 167 ILE A C 1
ATOM 1373 O O . ILE A 1 167 ? 8.141 -0.744 9.213 1.00 94.44 167 ILE A O 1
ATOM 1377 N N . GLU A 1 168 ? 7.354 0.173 7.325 1.00 92.56 168 GLU A N 1
ATOM 1378 C CA . GLU A 1 168 ? 7.949 1.498 7.508 1.00 92.56 168 GLU A CA 1
ATOM 1379 C C . GLU A 1 168 ? 7.137 2.380 8.476 1.00 92.56 168 GLU A C 1
ATOM 1381 O O . GLU A 1 168 ? 5.983 2.086 8.777 1.00 92.56 168 GLU A O 1
ATOM 1386 N N . ASP A 1 169 ? 7.755 3.449 8.990 1.00 90.25 169 ASP A N 1
ATOM 1387 C CA . ASP A 1 169 ? 7.101 4.374 9.937 1.00 90.25 169 ASP A CA 1
ATOM 1388 C C . ASP A 1 169 ? 6.038 5.249 9.271 1.00 90.25 169 ASP A C 1
ATOM 1390 O O . ASP A 1 169 ? 5.004 5.554 9.863 1.00 90.25 169 ASP A O 1
ATOM 1394 N N . GLU A 1 170 ? 6.305 5.653 8.034 1.00 92.06 170 GLU A N 1
ATOM 1395 C CA . GLU A 1 170 ? 5.402 6.429 7.200 1.00 92.06 170 GLU A CA 1
ATOM 1396 C C . GLU A 1 170 ? 5.451 5.846 5.798 1.00 92.06 170 GLU A C 1
ATOM 1398 O O . GLU A 1 170 ? 6.513 5.798 5.184 1.00 92.06 170 GLU A O 1
ATOM 1403 N N . ILE A 1 171 ? 4.301 5.399 5.304 1.00 93.69 171 ILE A N 1
ATOM 1404 C CA . ILE A 1 171 ? 4.182 4.924 3.928 1.00 93.69 171 ILE A CA 1
ATOM 1405 C C . ILE A 1 171 ? 4.183 6.160 3.035 1.00 93.69 171 ILE A C 1
ATOM 1407 O O . ILE A 1 171 ? 3.417 7.095 3.292 1.00 93.69 171 ILE A O 1
ATOM 1411 N N . SER A 1 172 ? 5.035 6.178 2.010 1.00 91.62 172 SER A N 1
ATOM 1412 C CA . SER A 1 172 ? 5.084 7.282 1.049 1.00 91.62 172 SER A CA 1
ATOM 1413 C C . SER A 1 172 ? 3.690 7.596 0.496 1.00 91.62 172 SER A C 1
ATOM 1415 O O . SER A 1 172 ? 2.825 6.726 0.394 1.00 91.62 172 SER A O 1
ATOM 1417 N N . LEU A 1 173 ? 3.449 8.867 0.194 1.00 90.88 173 LEU A N 1
ATOM 1418 C CA . LEU A 1 173 ? 2.241 9.311 -0.490 1.00 90.88 173 LEU A CA 1
ATOM 1419 C C . LEU A 1 173 ? 2.613 9.796 -1.885 1.00 90.88 173 LEU A C 1
ATOM 1421 O O . LEU A 1 173 ? 3.775 10.063 -2.180 1.00 90.88 173 LEU A O 1
ATOM 1425 N N . ILE A 1 174 ? 1.605 9.889 -2.744 1.00 91.88 174 ILE A N 1
ATOM 1426 C CA . ILE A 1 174 ? 1.757 10.391 -4.107 1.00 91.88 174 ILE A CA 1
ATOM 1427 C C . ILE A 1 174 ? 2.095 11.886 -4.032 1.00 91.88 174 ILE A C 1
ATOM 1429 O O . ILE A 1 174 ? 1.311 12.675 -3.498 1.00 91.88 174 ILE A O 1
ATOM 1433 N N . GLU A 1 175 ? 3.239 12.278 -4.587 1.00 92.06 175 GLU A N 1
ATOM 1434 C CA . GLU A 1 175 ? 3.680 13.672 -4.640 1.00 92.06 175 GLU A CA 1
ATOM 1435 C C . GLU A 1 175 ? 2.799 14.452 -5.593 1.00 92.06 175 GLU A C 1
ATOM 1437 O O . GLU A 1 175 ? 2.860 14.191 -6.788 1.00 92.06 175 GLU A O 1
ATOM 1442 N N . SER A 1 176 ? 1.992 15.391 -5.093 1.00 89.00 176 SER A N 1
ATOM 1443 C CA . SER A 1 176 ? 0.933 16.065 -5.865 1.00 89.00 176 SER A CA 1
ATOM 1444 C C . SER A 1 176 ? 1.415 17.142 -6.851 1.00 89.00 176 SER A C 1
ATOM 1446 O O . SER A 1 176 ? 0.713 17.412 -7.826 1.00 89.00 176 SER A O 1
ATOM 1448 N N . THR A 1 177 ? 2.590 17.733 -6.623 1.00 91.44 177 THR A N 1
ATOM 1449 C CA . THR A 1 177 ? 3.135 18.864 -7.395 1.00 91.44 177 THR A CA 1
ATOM 1450 C C . THR A 1 177 ? 3.924 18.393 -8.624 1.00 91.44 177 THR A C 1
ATOM 1452 O O . THR A 1 177 ? 3.984 17.201 -8.916 1.00 91.44 177 THR A O 1
ATOM 1455 N N . THR A 1 178 ? 4.523 19.324 -9.370 1.00 90.19 178 THR A N 1
ATOM 1456 C CA . THR A 1 178 ? 5.413 19.039 -10.514 1.00 90.19 178 THR A CA 1
ATOM 1457 C C . THR A 1 178 ? 6.900 19.045 -10.148 1.00 90.19 178 THR A C 1
ATOM 1459 O O . THR A 1 178 ? 7.737 18.851 -11.022 1.00 90.19 178 THR A O 1
ATOM 1462 N N . PHE A 1 179 ? 7.240 19.301 -8.883 1.00 92.62 179 PHE A N 1
ATOM 1463 C CA . PHE A 1 179 ? 8.609 19.269 -8.372 1.00 92.62 179 PHE A CA 1
ATOM 1464 C C . PHE A 1 179 ? 8.667 18.251 -7.239 1.00 92.62 179 PHE A C 1
ATOM 1466 O O . PHE A 1 179 ? 8.016 18.446 -6.212 1.00 92.62 179 PHE A O 1
ATOM 1473 N N . TRP A 1 180 ? 9.400 17.161 -7.451 1.00 92.88 180 TRP A N 1
ATOM 1474 C CA . TRP A 1 180 ? 9.500 16.063 -6.495 1.00 92.88 180 TRP A CA 1
ATOM 1475 C C . TRP A 1 180 ? 10.891 16.052 -5.885 1.00 92.88 180 TRP A C 1
ATOM 1477 O O . TRP A 1 180 ? 11.884 15.944 -6.602 1.00 92.88 180 TRP A O 1
ATOM 1487 N N . ASP A 1 181 ? 10.941 16.161 -4.562 1.00 90.81 181 ASP A N 1
ATOM 1488 C CA . ASP A 1 181 ? 12.172 16.082 -3.790 1.00 90.81 181 ASP A CA 1
ATOM 1489 C C . ASP A 1 181 ? 12.098 14.863 -2.874 1.00 90.81 181 ASP A C 1
ATOM 1491 O O . ASP A 1 181 ? 11.226 14.761 -2.008 1.00 90.81 181 ASP A O 1
ATOM 1495 N N . PHE A 1 182 ? 12.993 13.908 -3.108 1.00 89.75 182 PHE A N 1
ATOM 1496 C CA . PHE A 1 182 ? 13.008 12.638 -2.405 1.00 89.75 182 PHE A CA 1
ATOM 1497 C C . PHE A 1 182 ? 14.288 12.512 -1.579 1.00 89.75 182 PHE A C 1
ATOM 1499 O O . PHE A 1 182 ? 15.386 12.571 -2.131 1.00 89.75 182 PHE A O 1
ATOM 1506 N N . PRO A 1 183 ? 14.191 12.237 -0.266 1.00 85.94 183 PRO A N 1
ATOM 1507 C CA . PRO A 1 183 ? 15.364 12.205 0.606 1.00 85.94 183 PRO A CA 1
ATOM 1508 C C . PRO A 1 183 ? 16.261 10.978 0.378 1.00 85.94 183 PRO A C 1
ATOM 1510 O O . PRO A 1 183 ? 17.347 10.894 0.953 1.00 85.94 183 PRO A O 1
ATOM 1513 N N . ARG A 1 184 ? 15.783 9.970 -0.368 1.00 89.50 184 ARG A N 1
ATOM 1514 C CA . ARG A 1 184 ? 16.445 8.675 -0.581 1.00 89.50 184 ARG A CA 1
ATOM 1515 C C . ARG A 1 184 ? 16.096 8.105 -1.955 1.00 89.50 184 ARG A C 1
ATOM 1517 O O . ARG A 1 184 ? 15.031 8.387 -2.492 1.00 89.50 184 ARG A O 1
ATOM 1524 N N . GLN A 1 185 ? 16.963 7.231 -2.469 1.00 88.88 185 GLN A N 1
ATOM 1525 C CA . GLN A 1 185 ? 16.742 6.514 -3.733 1.00 88.88 185 GLN A CA 1
ATOM 1526 C C . GLN A 1 185 ? 15.626 5.457 -3.633 1.00 88.88 185 GLN A C 1
ATOM 1528 O O . GLN A 1 185 ? 14.928 5.231 -4.617 1.00 88.88 185 GLN A O 1
ATOM 1533 N N . SER A 1 186 ? 15.425 4.850 -2.457 1.00 93.31 186 SER A N 1
ATOM 1534 C CA . SER A 1 186 ? 14.434 3.791 -2.217 1.00 93.31 186 SER A CA 1
ATOM 1535 C C . SER A 1 186 ? 13.547 4.105 -1.010 1.00 93.31 186 SER A C 1
ATOM 1537 O O . SER A 1 186 ? 13.992 4.754 -0.059 1.00 93.31 186 SER A O 1
ATOM 1539 N N . TYR A 1 187 ? 12.314 3.593 -1.039 1.00 93.38 187 TYR A N 1
ATOM 1540 C CA . TYR A 1 187 ? 11.372 3.570 0.086 1.00 93.38 187 TYR A CA 1
ATOM 1541 C C . TYR A 1 187 ? 11.229 2.150 0.655 1.00 93.38 187 TYR A C 1
ATOM 1543 O O . TYR A 1 187 ? 11.810 1.196 0.123 1.00 93.38 187 TYR A O 1
ATOM 1551 N N . GLY A 1 188 ? 10.461 2.014 1.738 1.00 91.62 188 GLY A N 1
ATOM 1552 C CA . GLY A 1 188 ? 10.197 0.725 2.364 1.00 91.62 188 GLY A CA 1
ATOM 1553 C C . GLY A 1 188 ? 11.426 0.101 3.033 1.00 91.62 188 GLY A C 1
ATOM 1554 O O . GLY A 1 188 ? 12.422 0.759 3.338 1.00 91.62 188 GLY A O 1
ATOM 1555 N N . LEU A 1 189 ? 11.333 -1.203 3.303 1.00 92.12 189 LEU A N 1
ATOM 1556 C CA . LEU A 1 189 ? 12.365 -1.967 4.022 1.00 92.12 189 LEU A CA 1
ATOM 1557 C C . LEU A 1 189 ? 13.330 -2.725 3.102 1.00 92.12 189 LEU A C 1
ATOM 1559 O O . LEU A 1 189 ? 14.293 -3.318 3.582 1.00 92.12 189 LEU A O 1
ATOM 1563 N N . THR A 1 190 ? 13.062 -2.743 1.796 1.00 92.00 190 THR A N 1
ATOM 1564 C CA . THR A 1 190 ? 13.880 -3.455 0.808 1.00 92.00 190 THR A CA 1
ATOM 1565 C C . THR A 1 190 ? 14.359 -2.484 -0.268 1.00 92.00 190 THR A C 1
ATOM 1567 O O . THR A 1 190 ? 13.570 -1.635 -0.695 1.00 92.00 190 THR A O 1
ATOM 1570 N N . PRO A 1 191 ? 15.625 -2.586 -0.711 1.00 94.06 191 PRO A N 1
ATOM 1571 C CA . PRO A 1 191 ? 16.134 -1.758 -1.799 1.00 94.06 191 PRO A CA 1
ATOM 1572 C C . PRO A 1 191 ? 15.385 -2.045 -3.106 1.00 94.06 191 PRO A C 1
ATOM 1574 O O . PRO A 1 191 ? 14.780 -3.109 -3.265 1.00 94.06 191 PRO A O 1
ATOM 1577 N N . LYS A 1 192 ? 15.420 -1.077 -4.022 1.00 96.31 192 LYS A N 1
ATOM 1578 C CA . LYS A 1 192 ? 14.802 -1.139 -5.348 1.00 96.31 192 LYS A CA 1
ATOM 1579 C C . LYS A 1 192 ? 15.874 -0.886 -6.401 1.00 96.31 192 LYS A C 1
ATOM 1581 O O . LYS A 1 192 ? 16.499 0.178 -6.379 1.00 96.31 192 LYS A O 1
ATOM 1586 N N . GLY A 1 193 ? 16.077 -1.860 -7.287 1.00 95.31 193 GLY A N 1
ATOM 1587 C CA . GLY A 1 193 ? 17.221 -1.887 -8.195 1.00 95.31 193 GLY A CA 1
ATOM 1588 C C . GLY A 1 193 ? 18.563 -2.052 -7.466 1.00 95.31 193 GLY A C 1
ATOM 1589 O O . GLY A 1 193 ? 18.622 -2.292 -6.256 1.00 95.31 193 GLY A O 1
ATOM 1590 N N . ASP A 1 194 ? 19.653 -1.907 -8.217 1.00 94.81 194 ASP A N 1
ATOM 1591 C CA . ASP A 1 194 ? 21.026 -1.895 -7.698 1.00 94.81 194 ASP A CA 1
ATOM 1592 C C . ASP A 1 194 ? 21.560 -0.461 -7.713 1.00 94.81 194 ASP A C 1
ATOM 1594 O O . ASP A 1 194 ? 21.685 0.162 -8.767 1.00 94.81 194 ASP A O 1
ATOM 1598 N N . ASN A 1 195 ? 21.916 0.065 -6.539 1.00 91.62 195 ASN A N 1
ATOM 1599 C CA . ASN A 1 195 ? 22.431 1.425 -6.404 1.00 91.62 195 ASN A CA 1
ATOM 1600 C C . ASN A 1 195 ? 23.818 1.633 -7.037 1.00 91.62 195 ASN A C 1
ATOM 1602 O O . ASN A 1 195 ? 24.272 2.771 -7.138 1.00 91.62 195 ASN A O 1
ATOM 1606 N N . LYS A 1 196 ? 24.497 0.555 -7.443 1.00 92.69 196 LYS A N 1
ATOM 1607 C CA . LYS A 1 196 ? 25.759 0.605 -8.189 1.00 92.69 196 LYS A CA 1
ATOM 1608 C C . LYS A 1 196 ? 25.556 0.640 -9.702 1.00 92.69 196 LYS A C 1
ATOM 1610 O O . LYS A 1 196 ? 26.531 0.844 -10.422 1.00 92.69 196 LYS A O 1
ATOM 1615 N N . TYR A 1 197 ? 24.333 0.431 -10.187 1.00 93.44 197 TYR A N 1
ATOM 1616 C CA . TYR A 1 197 ? 24.045 0.466 -11.614 1.00 93.44 197 TYR A CA 1
ATOM 1617 C C . TYR A 1 197 ? 24.117 1.910 -12.148 1.00 93.44 197 TYR A C 1
ATOM 1619 O O . TYR A 1 197 ? 23.479 2.800 -11.573 1.00 93.44 197 TYR A O 1
ATOM 1627 N N . PRO A 1 198 ? 24.875 2.175 -13.231 1.00 91.25 198 PRO A N 1
ATOM 1628 C CA . PRO A 1 198 ? 24.961 3.508 -13.820 1.00 91.25 198 PRO A CA 1
ATOM 1629 C C . PRO A 1 198 ? 23.589 4.020 -14.264 1.00 91.25 198 PRO A C 1
ATOM 1631 O O . PRO A 1 198 ? 22.890 3.355 -15.022 1.00 91.25 198 PRO A O 1
ATOM 1634 N N . GLY A 1 199 ? 23.204 5.209 -13.796 1.00 89.06 199 GLY A N 1
ATOM 1635 C CA . GLY A 1 199 ? 21.901 5.794 -14.128 1.00 89.06 199 GLY A CA 1
ATOM 1636 C C . GLY A 1 199 ? 20.711 5.092 -13.466 1.00 89.06 199 GLY A C 1
ATOM 1637 O O . GLY A 1 199 ? 19.617 5.136 -14.005 1.00 89.06 199 GLY A O 1
ATOM 1638 N N . VAL A 1 200 ? 20.898 4.424 -12.319 1.00 93.69 200 VAL A N 1
ATOM 1639 C CA . VAL A 1 200 ? 19.783 3.813 -11.577 1.00 93.69 200 VAL A CA 1
ATOM 1640 C C . VAL A 1 200 ? 18.675 4.829 -11.279 1.00 93.69 200 VAL A C 1
ATOM 1642 O O . VAL A 1 200 ? 18.871 5.807 -10.553 1.00 93.69 200 VAL A O 1
ATOM 1645 N N . THR A 1 201 ? 17.477 4.559 -11.793 1.00 94.94 201 THR A N 1
ATOM 1646 C CA . THR A 1 201 ? 16.308 5.405 -11.559 1.00 94.94 201 THR A CA 1
ATOM 1647 C C . THR A 1 201 ? 15.923 5.399 -10.072 1.00 94.94 201 THR A C 1
ATOM 1649 O O . THR A 1 201 ? 15.826 4.325 -9.460 1.00 94.94 201 THR A O 1
ATOM 1652 N N . PRO A 1 202 ? 15.664 6.565 -9.452 1.00 95.25 202 PRO A N 1
ATOM 1653 C CA . PRO A 1 202 ? 15.090 6.638 -8.111 1.00 95.25 202 PRO A CA 1
ATOM 1654 C C . PRO A 1 202 ? 13.706 5.980 -8.024 1.00 95.25 202 PRO A C 1
ATOM 1656 O O . PRO A 1 202 ? 12.781 6.328 -8.759 1.00 95.25 202 PRO A O 1
ATOM 1659 N N . ALA A 1 203 ? 13.524 5.070 -7.067 1.00 96.94 203 ALA A N 1
ATOM 1660 C CA . ALA A 1 203 ? 12.306 4.271 -6.923 1.00 96.94 203 ALA A CA 1
ATOM 1661 C C . ALA A 1 203 ? 11.052 5.113 -6.664 1.00 96.94 203 ALA A C 1
ATOM 1663 O O . ALA A 1 203 ? 9.961 4.745 -7.091 1.00 96.94 203 ALA A O 1
ATOM 1664 N N . LEU A 1 204 ? 11.203 6.250 -5.980 1.00 95.88 204 LEU A N 1
ATOM 1665 C CA . LEU A 1 204 ? 10.093 7.144 -5.657 1.00 95.88 204 LEU A CA 1
ATOM 1666 C C . LEU A 1 204 ? 9.513 7.858 -6.893 1.00 95.88 204 LEU A C 1
ATOM 1668 O O . LEU A 1 204 ? 8.327 8.186 -6.895 1.00 95.88 204 LEU A O 1
ATOM 1672 N N . ILE A 1 205 ? 10.292 8.013 -7.973 1.00 96.00 205 ILE A N 1
ATOM 1673 C CA . ILE A 1 205 ? 9.781 8.499 -9.265 1.00 96.00 205 ILE A CA 1
ATOM 1674 C C . ILE A 1 205 ? 8.816 7.465 -9.843 1.00 96.00 205 ILE A C 1
ATOM 1676 O O . ILE A 1 205 ? 7.662 7.784 -10.128 1.00 96.00 205 ILE A O 1
ATOM 1680 N N . ILE A 1 206 ? 9.262 6.210 -9.949 1.00 97.31 206 ILE A N 1
ATOM 1681 C CA . ILE A 1 206 ? 8.442 5.113 -10.477 1.00 97.31 206 ILE A CA 1
ATOM 1682 C C . ILE A 1 206 ? 7.212 4.908 -9.596 1.00 97.31 206 ILE A C 1
ATOM 1684 O O . ILE A 1 206 ? 6.104 4.830 -10.115 1.00 97.31 206 ILE A O 1
ATOM 1688 N N . TYR A 1 207 ? 7.385 4.899 -8.272 1.00 97.25 207 TYR A N 1
ATOM 1689 C CA . TYR A 1 207 ? 6.301 4.811 -7.295 1.00 97.25 207 TYR A CA 1
ATOM 1690 C C . TYR A 1 207 ? 5.212 5.854 -7.566 1.00 97.25 207 TYR A C 1
ATOM 1692 O O . TYR A 1 207 ? 4.028 5.519 -7.639 1.00 97.25 207 TYR A O 1
ATOM 1700 N N . ASN A 1 208 ? 5.609 7.114 -7.767 1.00 96.12 208 ASN A N 1
ATOM 1701 C CA . ASN A 1 208 ? 4.667 8.189 -8.036 1.00 96.12 208 ASN A CA 1
ATOM 1702 C C . ASN A 1 208 ? 3.925 7.955 -9.358 1.00 96.12 208 ASN A C 1
ATOM 1704 O O . ASN A 1 208 ? 2.705 8.102 -9.418 1.00 96.12 208 ASN A O 1
ATOM 1708 N N . MET A 1 209 ? 4.641 7.540 -10.404 1.00 96.44 209 MET A N 1
ATOM 1709 C CA . MET A 1 209 ? 4.064 7.282 -11.724 1.00 96.44 209 MET A CA 1
ATOM 1710 C C . MET A 1 209 ? 3.089 6.098 -11.713 1.00 96.44 209 MET A C 1
ATOM 1712 O O . MET A 1 209 ? 1.952 6.249 -12.164 1.00 96.44 209 MET A O 1
ATOM 1716 N N . VAL A 1 210 ? 3.466 4.952 -11.133 1.00 97.56 210 VAL A N 1
ATOM 1717 C CA . VAL A 1 210 ? 2.581 3.775 -11.084 1.00 97.56 210 VAL A CA 1
ATOM 1718 C C . VAL A 1 210 ? 1.327 4.068 -10.270 1.00 97.56 210 VAL A C 1
ATOM 1720 O O . VAL A 1 210 ? 0.232 3.677 -10.668 1.00 97.56 210 VAL A O 1
ATOM 1723 N N . TRP A 1 211 ? 1.431 4.815 -9.170 1.00 97.06 211 TRP A N 1
ATOM 1724 C CA . TRP A 1 211 ? 0.254 5.195 -8.395 1.00 97.06 211 TRP A CA 1
ATOM 1725 C C . TRP A 1 211 ? -0.657 6.190 -9.098 1.00 97.06 211 TRP A C 1
ATOM 1727 O O . TRP A 1 211 ? -1.866 6.155 -8.866 1.00 97.06 211 TRP A O 1
ATOM 1737 N N . ARG A 1 212 ? -0.111 7.043 -9.964 1.00 94.75 212 ARG A N 1
ATOM 1738 C CA . ARG A 1 212 ? -0.875 8.034 -10.729 1.00 94.75 212 ARG A CA 1
ATOM 1739 C C . ARG A 1 212 ? -1.614 7.434 -11.915 1.00 94.75 212 ARG A C 1
ATOM 1741 O O . ARG A 1 212 ? -2.760 7.814 -12.139 1.00 94.75 212 ARG A O 1
ATOM 1748 N N . TYR A 1 213 ? -0.970 6.527 -12.644 1.00 96.25 213 TYR A N 1
ATOM 1749 C CA . TYR A 1 213 ? -1.439 6.092 -13.962 1.00 96.25 213 TYR A CA 1
ATOM 1750 C C . TYR A 1 213 ? -1.912 4.641 -14.022 1.00 96.25 213 TYR A C 1
ATOM 1752 O O . TYR A 1 213 ? -2.460 4.243 -15.041 1.00 96.25 213 TYR A O 1
ATOM 1760 N N . THR A 1 214 ? -1.747 3.867 -12.946 1.00 98.00 214 THR A N 1
ATOM 1761 C CA . THR A 1 214 ? -2.171 2.459 -12.899 1.00 98.00 214 THR A CA 1
ATOM 1762 C C . THR A 1 214 ? -2.866 2.118 -11.586 1.00 98.00 214 THR A C 1
ATOM 1764 O O . THR A 1 214 ? -2.737 2.822 -10.575 1.00 98.00 214 THR A O 1
ATOM 1767 N N . ASP A 1 215 ? -3.567 0.997 -11.578 1.00 97.50 215 ASP A N 1
ATOM 1768 C CA . ASP A 1 215 ? -4.154 0.356 -10.415 1.00 97.50 215 ASP A CA 1
ATOM 1769 C C . ASP A 1 215 ? -3.486 -0.992 -10.090 1.00 97.50 215 ASP A C 1
ATOM 1771 O O . ASP A 1 215 ? -2.775 -1.574 -10.910 1.00 97.50 215 ASP A O 1
ATOM 1775 N N . PRO A 1 216 ? -3.654 -1.509 -8.857 1.00 98.00 216 PRO A N 1
ATOM 1776 C CA . PRO A 1 216 ? -3.212 -2.858 -8.527 1.00 98.00 216 PRO A CA 1
ATOM 1777 C C . PRO A 1 216 ? -3.765 -3.899 -9.515 1.00 98.00 216 PRO A C 1
ATOM 1779 O O . PRO A 1 216 ? -4.975 -3.978 -9.719 1.00 98.00 216 PRO A O 1
ATOM 1782 N N . GLY A 1 217 ? -2.880 -4.730 -10.067 1.00 97.88 217 GLY A N 1
ATOM 1783 C CA . GLY A 1 217 ? -3.183 -5.737 -11.091 1.00 97.88 217 GLY A CA 1
ATOM 1784 C C . GLY A 1 217 ? -2.823 -5.333 -12.527 1.00 97.88 217 GLY A C 1
ATOM 1785 O O . GLY A 1 217 ? -2.564 -6.225 -13.343 1.00 97.88 217 GLY A O 1
ATOM 1786 N N . ASP A 1 218 ? -2.725 -4.035 -12.810 1.00 98.62 218 ASP A N 1
ATOM 1787 C CA . ASP A 1 218 ? -2.348 -3.515 -14.129 1.00 98.62 218 ASP A CA 1
ATOM 1788 C C . ASP A 1 218 ? -0.926 -3.948 -14.516 1.00 98.62 218 ASP A C 1
ATOM 1790 O O . ASP A 1 218 ? -0.083 -4.226 -13.652 1.00 98.62 218 ASP A O 1
ATOM 1794 N N . LEU A 1 219 ? -0.669 -4.041 -15.821 1.00 98.75 219 LEU A N 1
ATOM 1795 C CA . LEU A 1 219 ? 0.624 -4.387 -16.397 1.00 98.75 219 LEU A CA 1
ATOM 1796 C C . LEU A 1 219 ? 1.446 -3.139 -16.712 1.00 98.75 219 LEU A C 1
ATOM 1798 O O . LEU A 1 219 ? 1.118 -2.363 -17.609 1.00 98.75 219 LEU A O 1
ATOM 1802 N N . VAL A 1 220 ? 2.576 -3.025 -16.019 1.00 98.81 220 VAL A N 1
ATOM 1803 C CA . VAL A 1 220 ? 3.639 -2.070 -16.325 1.00 98.81 220 VAL A CA 1
ATOM 1804 C C . VAL A 1 220 ? 4.734 -2.770 -17.129 1.00 98.81 220 VAL A C 1
ATOM 1806 O O . VAL A 1 220 ? 5.147 -3.882 -16.793 1.00 98.81 220 VAL A O 1
ATOM 1809 N N . VAL A 1 221 ? 5.225 -2.130 -18.184 1.00 98.69 221 VAL A N 1
ATOM 1810 C CA . VAL A 1 221 ? 6.375 -2.616 -18.956 1.00 98.69 221 VAL A CA 1
ATOM 1811 C C . VAL A 1 221 ? 7.515 -1.619 -18.857 1.00 98.69 221 VAL A C 1
ATOM 1813 O O . VAL A 1 221 ? 7.313 -0.420 -19.034 1.00 98.69 221 VAL A O 1
ATOM 1816 N N . ASP A 1 222 ? 8.709 -2.135 -18.593 1.00 98.50 222 ASP A N 1
ATOM 1817 C CA . ASP A 1 222 ? 9.955 -1.384 -18.679 1.00 98.50 222 ASP A CA 1
ATOM 1818 C C . ASP A 1 222 ? 10.829 -2.000 -19.777 1.00 98.50 222 ASP A C 1
ATOM 1820 O O . ASP A 1 222 ? 11.302 -3.125 -19.599 1.00 98.50 222 ASP A O 1
ATOM 1824 N N . PRO A 1 223 ? 11.001 -1.339 -20.935 1.00 97.88 223 PRO A N 1
ATOM 1825 C CA . PRO A 1 223 ? 11.739 -1.897 -22.058 1.00 97.88 223 PRO A CA 1
ATOM 1826 C C . PRO A 1 223 ? 13.266 -1.757 -21.916 1.00 97.88 223 PRO A C 1
ATOM 1828 O O . PRO A 1 223 ? 13.994 -2.278 -22.760 1.00 97.88 223 PRO A O 1
ATOM 1831 N N . MET A 1 224 ? 13.744 -1.024 -20.902 1.00 96.88 224 MET A N 1
ATOM 1832 C CA . MET A 1 224 ? 15.160 -0.728 -20.644 1.00 96.88 224 MET A CA 1
ATOM 1833 C C . MET A 1 224 ? 15.434 -0.811 -19.135 1.00 96.88 224 MET A C 1
ATOM 1835 O O . MET A 1 224 ? 15.921 0.127 -18.507 1.00 96.88 224 MET A O 1
ATOM 1839 N N . ALA A 1 225 ? 15.062 -1.946 -18.546 1.00 97.19 225 ALA A N 1
ATOM 1840 C CA . ALA A 1 225 ? 14.902 -2.122 -17.111 1.00 97.19 225 ALA A CA 1
ATOM 1841 C C . ALA A 1 225 ? 16.192 -1.947 -16.298 1.00 97.19 225 ALA A C 1
ATOM 1843 O O . ALA A 1 225 ? 16.117 -1.748 -15.081 1.00 97.19 225 ALA A O 1
ATOM 1844 N N . GLY A 1 226 ? 17.373 -2.056 -16.915 1.00 96.25 226 GLY A N 1
ATOM 1845 C CA . GLY A 1 226 ? 18.663 -1.897 -16.256 1.00 96.25 226 GLY A CA 1
ATOM 1846 C C . GLY A 1 226 ? 18.810 -2.821 -15.046 1.00 96.25 226 GLY A C 1
ATOM 1847 O O . GLY A 1 226 ? 18.817 -4.047 -15.173 1.00 96.25 226 GLY A O 1
ATOM 1848 N N . SER A 1 227 ? 18.916 -2.236 -13.847 1.00 96.44 227 SER A N 1
ATOM 1849 C CA . SER A 1 227 ? 18.979 -2.986 -12.576 1.00 96.44 227 SER A CA 1
ATOM 1850 C C . SER A 1 227 ? 17.622 -3.450 -12.026 1.00 96.44 227 SER A C 1
ATOM 1852 O O . SER A 1 227 ? 17.557 -4.196 -11.045 1.00 96.44 227 SER A O 1
ATOM 1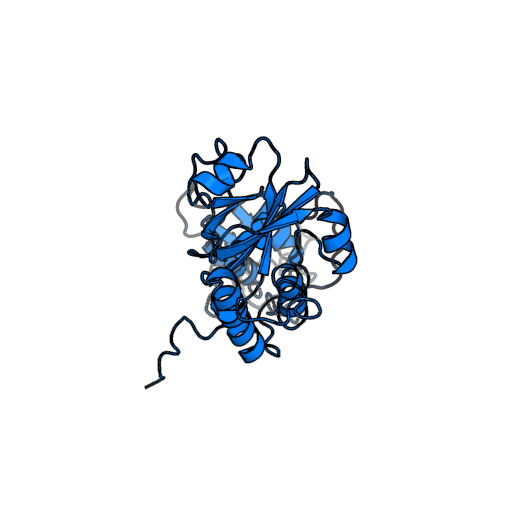854 N N . GLY A 1 228 ? 16.527 -3.046 -12.665 1.00 97.50 228 GLY A N 1
ATOM 1855 C CA . GLY A 1 228 ? 15.181 -3.533 -12.399 1.00 97.50 228 GLY A CA 1
ATOM 1856 C C . GLY A 1 228 ? 14.407 -2.773 -11.322 1.00 97.50 228 GLY A C 1
ATOM 1857 O O . GLY A 1 228 ? 13.512 -3.356 -10.707 1.00 97.50 228 GLY A O 1
ATOM 1858 N N . THR A 1 229 ? 14.699 -1.484 -11.096 1.00 98.12 229 THR A N 1
ATOM 1859 C CA . THR A 1 229 ? 13.951 -0.653 -10.132 1.00 98.12 229 THR A CA 1
ATOM 1860 C C . THR A 1 229 ? 12.442 -0.708 -10.392 1.00 98.12 229 THR A C 1
ATOM 1862 O O . THR A 1 229 ? 11.665 -0.871 -9.448 1.00 98.12 229 THR A O 1
ATOM 1865 N N . THR A 1 230 ? 12.014 -0.645 -11.659 1.00 98.44 230 THR A N 1
ATOM 1866 C CA . THR A 1 230 ? 10.592 -0.695 -12.032 1.00 98.44 230 THR A CA 1
ATOM 1867 C C . THR A 1 230 ? 9.924 -1.996 -11.610 1.00 98.44 230 THR A C 1
ATOM 1869 O O . THR A 1 230 ? 8.821 -1.963 -11.061 1.00 98.44 230 THR A O 1
ATOM 1872 N N . LEU A 1 231 ? 10.606 -3.132 -11.776 1.00 98.44 231 LEU A N 1
ATOM 1873 C CA . LEU A 1 231 ? 10.085 -4.444 -11.391 1.00 98.44 231 LEU A CA 1
ATOM 1874 C C . LEU A 1 231 ? 9.890 -4.523 -9.879 1.00 98.44 231 LEU A C 1
ATOM 1876 O O . LEU A 1 231 ? 8.841 -4.973 -9.413 1.00 98.44 231 LEU A O 1
ATOM 1880 N N . ASP A 1 232 ? 10.880 -4.066 -9.111 1.00 98.25 232 ASP A N 1
ATOM 1881 C CA . ASP A 1 232 ? 10.815 -4.142 -7.655 1.00 98.25 232 ASP A CA 1
ATOM 1882 C C . ASP A 1 232 ? 9.721 -3.222 -7.089 1.00 98.25 232 ASP A C 1
ATOM 1884 O O . ASP A 1 232 ? 8.998 -3.620 -6.170 1.00 98.25 232 ASP A O 1
ATOM 1888 N N . VAL A 1 233 ? 9.560 -2.016 -7.652 1.00 98.31 233 VAL A N 1
ATOM 1889 C CA . VAL A 1 233 ? 8.478 -1.090 -7.280 1.00 98.31 233 VAL A CA 1
ATOM 1890 C C . VAL A 1 233 ? 7.125 -1.690 -7.644 1.00 98.31 233 VAL A C 1
ATOM 1892 O O . VAL A 1 233 ? 6.259 -1.807 -6.781 1.00 98.31 233 VAL A O 1
ATOM 1895 N N . CYS A 1 234 ? 6.936 -2.147 -8.883 1.00 98.44 234 CYS A N 1
ATOM 1896 C CA . CYS A 1 234 ? 5.665 -2.722 -9.322 1.00 98.44 234 CYS A CA 1
ATOM 1897 C C . CYS A 1 234 ? 5.260 -3.934 -8.478 1.00 98.44 234 CYS A C 1
ATOM 1899 O O . CYS A 1 234 ? 4.108 -4.033 -8.054 1.00 98.44 234 CYS A O 1
ATOM 1901 N N . LYS A 1 235 ? 6.210 -4.820 -8.160 1.00 97.69 235 LYS A N 1
ATOM 1902 C CA . LYS A 1 235 ? 5.970 -5.984 -7.302 1.00 97.69 235 LYS A CA 1
ATOM 1903 C C . LYS A 1 235 ? 5.497 -5.580 -5.905 1.00 97.69 235 LYS A C 1
ATOM 1905 O O . LYS A 1 235 ? 4.558 -6.185 -5.379 1.00 97.69 235 LYS A O 1
ATOM 1910 N N . GLU A 1 236 ? 6.129 -4.577 -5.296 1.00 97.00 236 GLU A N 1
ATOM 1911 C CA . GLU A 1 236 ? 5.728 -4.094 -3.973 1.00 97.00 236 GLU A CA 1
ATOM 1912 C C . GLU A 1 236 ? 4.371 -3.371 -4.015 1.00 97.00 236 GLU A C 1
ATOM 1914 O O . GLU A 1 236 ? 3.507 -3.629 -3.172 1.00 97.00 236 GLU A O 1
ATOM 1919 N N . GLU A 1 237 ? 4.134 -2.567 -5.054 1.00 97.62 237 GLU A N 1
ATOM 1920 C CA . GLU A 1 237 ? 2.889 -1.825 -5.284 1.00 97.62 237 GLU A CA 1
ATOM 1921 C C . GLU A 1 237 ? 1.761 -2.658 -5.913 1.00 97.62 237 GLU A C 1
ATOM 1923 O O . GLU A 1 237 ? 0.722 -2.111 -6.283 1.00 97.62 237 GLU A O 1
ATOM 1928 N N . LYS A 1 238 ? 1.917 -3.984 -6.007 1.00 97.69 238 LYS A N 1
ATOM 1929 C CA . LYS A 1 238 ? 0.894 -4.921 -6.511 1.00 97.69 238 LYS A CA 1
ATOM 1930 C C . LYS A 1 238 ? 0.495 -4.700 -7.977 1.00 97.69 238 LYS A C 1
ATOM 1932 O O . LYS A 1 238 ? -0.643 -4.980 -8.345 1.00 97.69 238 LYS A O 1
ATOM 1937 N N . ARG A 1 239 ? 1.412 -4.226 -8.818 1.00 98.38 239 ARG A N 1
ATOM 1938 C CA . ARG A 1 239 ? 1.281 -4.235 -10.284 1.00 98.38 239 ARG A CA 1
ATOM 1939 C C . ARG A 1 239 ? 1.933 -5.493 -10.852 1.00 98.38 239 ARG A C 1
ATOM 1941 O O . ARG A 1 239 ? 2.848 -6.061 -10.251 1.00 98.38 239 ARG A O 1
ATOM 1948 N N . ARG A 1 240 ? 1.469 -5.929 -12.021 1.00 98.50 240 ARG A N 1
ATOM 1949 C CA . ARG A 1 240 ? 2.231 -6.857 -12.862 1.00 98.50 240 ARG A CA 1
ATOM 1950 C C . ARG A 1 240 ? 3.337 -6.058 -13.542 1.00 98.50 240 ARG A C 1
ATOM 1952 O O . ARG A 1 240 ? 3.132 -4.897 -13.880 1.00 98.50 240 ARG A O 1
ATOM 1959 N N . CYS A 1 241 ? 4.498 -6.670 -13.735 1.00 98.44 241 CYS A N 1
ATOM 1960 C CA . CYS A 1 241 ? 5.609 -6.013 -14.407 1.00 98.44 241 CYS A CA 1
ATOM 1961 C C . CYS A 1 241 ? 6.303 -6.972 -15.359 1.00 98.44 241 CYS A C 1
ATOM 1963 O O . CYS A 1 241 ? 6.533 -8.127 -14.996 1.00 98.44 241 CYS A O 1
ATOM 1965 N N . ILE A 1 242 ? 6.674 -6.474 -16.534 1.00 98.62 242 ILE A N 1
ATOM 1966 C CA . ILE A 1 242 ? 7.638 -7.130 -17.415 1.00 98.62 242 ILE A CA 1
ATOM 1967 C C . ILE A 1 242 ? 8.796 -6.161 -17.623 1.00 98.62 242 ILE A C 1
ATOM 1969 O O . ILE A 1 242 ? 8.589 -5.022 -18.032 1.00 98.62 242 ILE A O 1
ATOM 1973 N N . GLY A 1 243 ? 10.000 -6.616 -17.292 1.00 98.25 243 GLY A N 1
ATOM 1974 C CA . GLY A 1 243 ? 11.233 -5.891 -17.553 1.00 98.25 243 GLY A CA 1
ATOM 1975 C C . GLY A 1 243 ? 11.976 -6.518 -18.713 1.00 98.25 243 GLY A C 1
ATOM 1976 O O . GLY A 1 243 ? 12.261 -7.717 -18.671 1.00 98.25 243 GLY A O 1
ATOM 1977 N N . TYR A 1 244 ? 12.319 -5.708 -19.701 1.00 98.44 244 TYR A N 1
ATOM 1978 C CA . TYR A 1 244 ? 13.234 -6.061 -20.768 1.00 98.44 244 TYR A CA 1
ATOM 1979 C C . TYR A 1 244 ? 14.513 -5.254 -20.644 1.00 98.44 244 TYR A C 1
ATOM 1981 O O . TYR A 1 244 ? 14.487 -4.111 -20.203 1.00 98.44 244 TYR A O 1
ATOM 1989 N N . ASP A 1 245 ? 15.626 -5.838 -21.056 1.00 97.69 245 ASP A N 1
ATOM 1990 C CA . ASP A 1 245 ? 16.857 -5.093 -21.283 1.00 97.69 245 ASP A CA 1
ATOM 1991 C C . ASP A 1 245 ? 17.675 -5.790 -22.369 1.00 97.69 245 ASP A C 1
ATOM 1993 O O . ASP A 1 245 ? 17.611 -7.012 -22.508 1.00 97.69 245 ASP A O 1
ATOM 1997 N N . ILE A 1 246 ? 18.474 -5.047 -23.131 1.00 97.19 246 ILE A N 1
ATOM 1998 C CA . ILE A 1 246 ? 19.358 -5.646 -24.136 1.00 97.19 246 ILE A CA 1
ATOM 1999 C C . ILE A 1 246 ? 20.482 -6.468 -23.482 1.00 97.19 246 ILE A C 1
ATOM 2001 O O . ILE A 1 246 ? 20.985 -7.427 -24.066 1.00 97.19 246 ILE A O 1
ATOM 2005 N N . SER A 1 247 ? 20.859 -6.112 -22.252 1.00 96.38 247 SER A N 1
ATOM 2006 C CA . SER A 1 247 ? 21.895 -6.766 -21.458 1.00 96.38 247 SER A CA 1
ATOM 2007 C C . SER A 1 247 ? 21.420 -6.937 -20.006 1.00 96.38 247 SER A C 1
ATOM 2009 O O . SER A 1 247 ? 21.880 -6.204 -19.124 1.00 96.38 247 SER A O 1
ATOM 2011 N N . PRO A 1 248 ? 20.525 -7.907 -19.724 1.00 96.69 248 PRO A N 1
ATOM 2012 C CA . PRO A 1 248 ? 19.947 -8.097 -18.397 1.00 96.69 248 PRO A CA 1
ATOM 2013 C C . PRO A 1 248 ? 20.989 -8.250 -17.287 1.00 96.69 248 PRO A C 1
ATOM 2015 O O . PRO A 1 248 ? 21.962 -8.992 -17.416 1.00 96.69 248 PRO A O 1
ATOM 2018 N N . THR A 1 249 ? 20.740 -7.596 -16.154 1.00 94.00 249 THR A N 1
ATOM 2019 C CA . THR A 1 249 ? 21.613 -7.643 -14.966 1.00 94.00 249 THR A CA 1
ATOM 2020 C C . THR A 1 249 ? 21.131 -8.623 -13.891 1.00 94.00 249 THR A C 1
ATOM 2022 O O . THR A 1 249 ? 21.854 -8.916 -12.938 1.00 94.00 249 THR A O 1
ATOM 2025 N N . ARG A 1 250 ? 19.907 -9.144 -14.039 1.00 95.81 250 ARG A N 1
ATOM 2026 C CA . ARG A 1 250 ? 19.224 -10.050 -13.105 1.00 95.81 250 ARG A CA 1
ATOM 2027 C C . ARG A 1 250 ? 18.309 -11.013 -13.861 1.00 95.81 250 ARG A C 1
ATOM 2029 O O . ARG A 1 250 ? 17.913 -10.742 -14.989 1.00 95.81 250 ARG A O 1
ATOM 2036 N N . SER A 1 251 ? 17.987 -12.148 -13.244 1.00 96.50 251 SER A N 1
ATOM 2037 C CA . SER A 1 251 ? 17.326 -13.285 -13.909 1.00 96.50 251 SER A CA 1
ATOM 2038 C C . SER A 1 251 ? 15.845 -13.083 -14.242 1.00 96.50 251 SER A C 1
ATOM 2040 O O . SER A 1 251 ? 15.299 -13.821 -15.054 1.00 96.50 251 SER A O 1
ATOM 2042 N N . ASP A 1 252 ? 15.184 -12.127 -13.599 1.00 97.31 252 ASP A N 1
ATOM 2043 C CA . ASP A 1 252 ? 13.791 -11.732 -13.830 1.00 97.31 252 ASP A CA 1
ATOM 2044 C C . ASP A 1 252 ? 13.654 -10.532 -14.787 1.00 97.31 252 ASP A C 1
ATOM 2046 O O . ASP A 1 252 ? 12.539 -10.069 -15.018 1.00 97.31 252 ASP A O 1
ATOM 2050 N N . VAL A 1 253 ? 14.761 -10.069 -15.385 1.00 98.12 253 VAL A N 1
ATOM 2051 C CA . VAL A 1 253 ? 14.766 -9.174 -16.552 1.00 98.12 253 VAL A CA 1
ATOM 2052 C C . VAL A 1 253 ? 15.012 -10.012 -17.808 1.00 98.12 253 VAL A C 1
ATOM 2054 O O . VAL A 1 253 ? 15.946 -10.812 -17.870 1.00 98.12 253 VAL A O 1
ATOM 2057 N N . ILE A 1 254 ? 14.156 -9.846 -18.813 1.00 98.31 254 ILE A N 1
ATOM 2058 C CA . ILE A 1 254 ? 14.173 -10.635 -20.046 1.00 98.31 254 ILE A CA 1
ATOM 2059 C C . ILE A 1 254 ? 15.084 -9.952 -21.067 1.00 98.31 254 ILE A C 1
ATOM 2061 O O . ILE A 1 254 ? 14.933 -8.762 -21.333 1.00 98.31 254 ILE A O 1
ATOM 2065 N N . GLN A 1 255 ? 16.006 -10.701 -21.678 1.00 97.75 255 GLN A N 1
ATOM 2066 C CA . GLN A 1 255 ? 16.840 -10.141 -22.741 1.00 97.75 255 GLN A CA 1
ATOM 2067 C C . GLN A 1 255 ? 15.987 -9.808 -23.968 1.00 97.75 255 GLN A C 1
ATOM 2069 O O . GLN A 1 255 ? 15.427 -10.718 -24.579 1.00 97.75 255 GLN A O 1
ATOM 2074 N N . ASN A 1 256 ? 15.889 -8.529 -24.328 1.00 97.81 256 ASN A N 1
ATOM 2075 C CA . ASN A 1 256 ? 15.156 -8.077 -25.507 1.00 97.81 256 ASN A CA 1
ATOM 2076 C C . ASN A 1 256 ? 15.580 -6.662 -25.923 1.00 97.81 256 ASN A C 1
ATOM 2078 O O . ASN A 1 256 ? 15.926 -5.832 -25.086 1.00 97.81 256 ASN A O 1
ATOM 2082 N N . ASP A 1 257 ? 15.506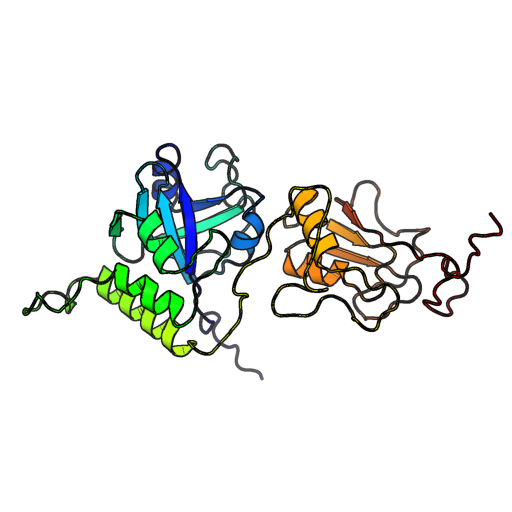 -6.377 -27.219 1.00 96.81 257 ASP A N 1
ATOM 2083 C CA . ASP A 1 257 ? 15.743 -5.040 -27.755 1.00 96.81 257 ASP A CA 1
ATOM 2084 C C . ASP A 1 257 ? 14.473 -4.185 -27.665 1.00 96.81 257 ASP A C 1
ATOM 2086 O O . ASP A 1 257 ? 13.420 -4.575 -28.171 1.00 96.81 257 ASP A O 1
ATOM 2090 N N . ALA A 1 258 ? 14.567 -2.997 -27.066 1.00 96.19 258 ALA A N 1
ATOM 2091 C CA . ALA A 1 258 ? 13.437 -2.080 -26.914 1.00 96.19 258 ALA A CA 1
ATOM 2092 C C . ALA A 1 258 ? 12.774 -1.679 -28.249 1.00 96.19 258 ALA A C 1
ATOM 2094 O O . ALA A 1 258 ? 11.609 -1.285 -28.262 1.00 96.19 258 ALA A O 1
ATOM 2095 N N . ARG A 1 259 ? 13.489 -1.806 -29.376 1.00 95.06 259 ARG A N 1
ATOM 2096 C CA . ARG A 1 259 ? 12.973 -1.548 -30.731 1.00 95.06 259 ARG A CA 1
ATOM 2097 C C . ARG A 1 259 ? 11.998 -2.625 -31.222 1.00 95.06 259 ARG A C 1
ATOM 2099 O O . ARG A 1 259 ? 11.313 -2.404 -32.216 1.00 95.06 259 ARG A O 1
ATOM 2106 N N . ASN A 1 260 ? 11.932 -3.779 -30.555 1.00 95.94 260 ASN A N 1
ATOM 2107 C CA . ASN A 1 260 ? 11.036 -4.879 -30.898 1.00 95.94 260 ASN A CA 1
ATOM 2108 C C . ASN A 1 260 ? 10.516 -5.572 -29.629 1.00 95.94 260 ASN A C 1
ATOM 2110 O O . ASN A 1 260 ? 11.144 -6.497 -29.119 1.00 95.94 260 ASN A O 1
ATOM 2114 N N . ILE A 1 261 ? 9.375 -5.124 -29.104 1.00 96.94 261 ILE A N 1
ATOM 2115 C CA . ILE A 1 261 ? 8.769 -5.687 -27.889 1.00 96.94 261 ILE A CA 1
ATOM 2116 C C . ILE A 1 261 ? 7.836 -6.854 -28.255 1.00 96.94 261 ILE A C 1
ATOM 2118 O O . ILE A 1 261 ? 6.880 -6.642 -29.001 1.00 96.94 261 ILE A O 1
ATOM 2122 N N . PRO A 1 262 ? 8.045 -8.071 -27.715 1.00 97.12 262 PRO A N 1
ATOM 2123 C CA . PRO A 1 262 ? 7.261 -9.254 -28.070 1.00 97.12 262 PRO A CA 1
ATOM 2124 C C . PRO A 1 262 ? 5.954 -9.336 -27.262 1.00 97.12 262 PRO A C 1
ATOM 2126 O O . PRO A 1 262 ? 5.705 -10.320 -26.564 1.00 97.12 262 PRO A O 1
ATOM 2129 N N . LEU A 1 263 ? 5.132 -8.288 -27.323 1.00 97.56 263 LEU A N 1
ATOM 2130 C CA . LEU A 1 263 ? 3.825 -8.216 -26.666 1.00 97.56 263 LEU A CA 1
ATOM 2131 C C . LEU A 1 263 ? 2.734 -7.888 -27.685 1.00 97.56 263 LEU A C 1
ATOM 2133 O O . LEU A 1 263 ? 2.990 -7.256 -28.705 1.00 97.56 263 LEU A O 1
ATOM 2137 N N . GLU A 1 264 ? 1.513 -8.330 -27.398 1.00 97.81 264 GLU A N 1
ATOM 2138 C CA . GLU A 1 264 ? 0.349 -8.022 -28.228 1.00 97.81 264 GLU A CA 1
ATOM 2139 C C . GLU A 1 264 ? -0.003 -6.529 -28.149 1.00 97.81 264 GLU A C 1
ATOM 2141 O O . GLU A 1 264 ? 0.164 -5.888 -27.104 1.00 97.81 264 GLU A O 1
ATOM 2146 N N . ASP A 1 265 ? -0.549 -5.982 -29.233 1.00 96.75 265 ASP A N 1
ATOM 2147 C CA . ASP A 1 265 ? -1.064 -4.614 -29.258 1.00 96.75 265 ASP A CA 1
ATOM 2148 C C . ASP A 1 265 ? -2.120 -4.399 -28.159 1.00 96.75 265 ASP A C 1
ATOM 2150 O O . ASP A 1 265 ? -2.965 -5.257 -27.905 1.00 96.75 265 ASP A O 1
ATOM 2154 N N . ASN A 1 266 ? -2.118 -3.216 -27.535 1.00 96.56 266 ASN A N 1
ATOM 2155 C CA . ASN A 1 266 ? -3.068 -2.827 -26.479 1.00 96.56 266 ASN A CA 1
ATOM 2156 C C . ASN A 1 266 ? -3.081 -3.753 -25.242 1.00 96.56 266 ASN A C 1
ATOM 2158 O O . ASN A 1 266 ? -4.093 -3.838 -24.548 1.00 96.56 266 ASN A O 1
ATOM 2162 N N . SER A 1 267 ? -1.973 -4.442 -24.950 1.00 97.69 267 SER A N 1
ATOM 2163 C CA . SER A 1 267 ? -1.862 -5.351 -23.795 1.00 97.69 267 SER A CA 1
ATOM 2164 C C . SER A 1 267 ? -1.249 -4.726 -22.532 1.00 97.69 267 SER A C 1
ATOM 2166 O O . SER A 1 267 ? -1.238 -5.372 -21.482 1.00 97.69 267 SER A O 1
ATOM 2168 N N . VAL A 1 268 ? -0.736 -3.494 -22.619 1.00 98.19 268 VAL A N 1
ATOM 2169 C CA . VAL A 1 268 ? 0.046 -2.820 -21.568 1.00 98.19 268 VAL A CA 1
ATOM 2170 C C . VAL A 1 268 ? -0.686 -1.579 -21.063 1.00 98.19 268 VAL A C 1
ATOM 2172 O O . VAL A 1 268 ? -1.099 -0.742 -21.862 1.00 98.19 268 VAL A O 1
ATOM 2175 N N . ASP A 1 269 ? -0.791 -1.434 -19.740 1.00 98.50 269 ASP A N 1
ATOM 2176 C CA . ASP A 1 269 ? -1.476 -0.305 -19.097 1.00 98.50 269 ASP A CA 1
ATOM 2177 C C . ASP A 1 269 ? -0.553 0.913 -18.928 1.00 98.50 269 ASP A C 1
ATOM 2179 O O . ASP A 1 269 ? -0.995 2.060 -18.996 1.00 98.50 269 ASP A O 1
ATOM 2183 N N . MET A 1 270 ? 0.748 0.681 -18.725 1.00 98.38 270 MET A N 1
ATOM 2184 C CA . MET A 1 270 ? 1.755 1.739 -18.650 1.00 98.38 270 MET A CA 1
ATOM 2185 C C . MET A 1 270 ? 3.126 1.246 -19.115 1.00 98.38 270 MET A C 1
ATOM 2187 O O . MET A 1 270 ? 3.575 0.169 -18.729 1.00 98.38 270 MET A O 1
ATOM 2191 N N . ILE A 1 271 ? 3.832 2.081 -19.877 1.00 98.12 271 ILE A N 1
ATOM 2192 C CA . ILE A 1 271 ? 5.256 1.900 -20.164 1.00 98.12 271 ILE A CA 1
ATOM 2193 C C . ILE A 1 271 ? 6.031 2.916 -19.325 1.00 98.12 271 ILE A C 1
ATOM 2195 O O . ILE A 1 271 ? 5.761 4.115 -19.402 1.00 98.12 271 ILE A O 1
ATOM 2199 N N . PHE A 1 272 ? 6.967 2.441 -18.508 1.00 97.88 272 PHE A N 1
ATOM 2200 C CA . PHE A 1 272 ? 7.957 3.296 -17.857 1.00 97.88 272 PHE A CA 1
ATOM 2201 C C . PHE A 1 272 ? 9.287 3.117 -18.579 1.00 97.88 272 PHE A C 1
ATOM 2203 O O . PHE A 1 272 ? 9.699 1.989 -18.812 1.00 97.88 272 PHE A O 1
ATOM 2210 N N . ILE A 1 273 ? 9.945 4.212 -18.945 1.00 95.31 273 ILE A N 1
ATOM 2211 C CA . ILE A 1 273 ? 11.233 4.168 -19.632 1.00 95.31 273 ILE A CA 1
ATOM 2212 C C . ILE A 1 273 ? 12.126 5.287 -19.103 1.00 95.31 273 ILE A C 1
ATOM 2214 O O . ILE A 1 273 ? 11.729 6.452 -19.082 1.00 95.31 273 ILE A O 1
ATOM 2218 N N . ASP A 1 274 ? 13.331 4.913 -18.688 1.00 94.12 274 ASP A N 1
ATOM 2219 C CA . ASP A 1 274 ? 14.444 5.820 -18.416 1.00 94.12 274 ASP A CA 1
ATOM 2220 C C . ASP A 1 274 ? 15.538 5.476 -19.430 1.00 94.12 274 ASP A C 1
ATOM 2222 O O . ASP A 1 274 ? 16.302 4.526 -19.266 1.00 94.12 274 ASP A O 1
ATOM 2226 N N . SER A 1 275 ? 15.492 6.152 -20.577 1.00 92.19 275 SER A N 1
ATOM 2227 C CA . SER A 1 275 ? 16.346 5.838 -21.722 1.00 92.19 275 SER A CA 1
ATOM 2228 C C . SER A 1 275 ? 17.817 6.153 -21.433 1.00 92.19 275 SER A C 1
ATOM 2230 O O . SER A 1 275 ? 18.101 7.091 -20.685 1.00 92.19 275 SER A O 1
ATOM 2232 N N . PRO A 1 276 ? 18.771 5.456 -22.073 1.00 91.50 276 PRO A N 1
ATOM 2233 C CA . PRO A 1 276 ? 20.184 5.770 -21.914 1.00 91.50 276 PRO A CA 1
ATOM 2234 C C . PRO A 1 276 ? 20.507 7.193 -22.386 1.00 91.50 276 PRO A C 1
ATOM 2236 O O . PRO A 1 276 ? 19.936 7.688 -23.357 1.00 91.50 276 PRO A O 1
ATOM 2239 N N . TYR A 1 277 ? 21.466 7.836 -21.724 1.00 88.25 277 TYR A N 1
ATOM 2240 C CA . TYR A 1 277 ? 21.845 9.232 -21.974 1.00 88.25 277 TYR A CA 1
ATOM 2241 C C . TYR A 1 277 ? 22.916 9.369 -23.070 1.00 88.25 277 TYR A C 1
ATOM 2243 O O . TYR A 1 277 ? 23.922 10.059 -22.881 1.00 88.25 277 TYR A O 1
ATOM 2251 N N . GLY A 1 278 ? 22.715 8.684 -24.199 1.00 85.62 278 GLY A N 1
ATOM 2252 C CA . GLY A 1 278 ? 23.719 8.564 -25.261 1.00 85.62 278 GLY A CA 1
ATOM 2253 C C . GLY A 1 278 ? 25.018 7.922 -24.763 1.00 85.62 278 GLY A C 1
ATOM 2254 O O . GLY A 1 278 ? 25.022 7.187 -23.773 1.00 85.62 278 GLY A O 1
ATOM 2255 N N . ASP A 1 279 ? 26.126 8.246 -25.421 1.00 87.12 279 ASP A N 1
ATOM 2256 C CA . ASP A 1 279 ? 27.481 7.760 -25.128 1.00 87.12 279 ASP A CA 1
ATOM 2257 C C . ASP A 1 279 ? 28.150 8.404 -23.894 1.00 87.12 279 ASP A C 1
ATOM 2259 O O . ASP A 1 279 ? 29.264 8.025 -23.522 1.00 87.12 279 ASP A O 1
ATOM 2263 N N . ASN A 1 280 ? 27.451 9.302 -23.185 1.00 86.81 280 ASN A N 1
ATOM 2264 C CA . ASN A 1 280 ? 27.926 9.914 -21.936 1.00 86.81 280 ASN A CA 1
ATOM 2265 C C . ASN A 1 280 ? 28.127 8.897 -20.802 1.00 86.81 280 ASN A C 1
ATOM 2267 O O . ASN A 1 280 ? 28.909 9.131 -19.876 1.00 86.81 280 ASN A O 1
ATOM 2271 N N . ILE A 1 281 ? 27.391 7.782 -20.836 1.00 87.25 281 ILE A N 1
ATOM 2272 C CA . ILE A 1 281 ? 27.464 6.717 -19.836 1.00 87.25 281 ILE A CA 1
ATOM 2273 C C . ILE A 1 281 ? 27.619 5.377 -20.544 1.00 87.25 281 ILE A C 1
ATOM 2275 O O . ILE A 1 281 ? 26.811 4.988 -21.381 1.00 87.25 281 ILE A O 1
ATOM 2279 N N . ARG A 1 282 ? 28.630 4.603 -20.141 1.00 89.06 282 ARG A N 1
ATOM 2280 C CA . ARG A 1 282 ? 28.794 3.226 -20.613 1.00 89.06 282 ARG A CA 1
ATOM 2281 C C . ARG A 1 282 ? 27.973 2.267 -19.752 1.00 89.06 282 ARG A C 1
ATOM 2283 O O . ARG A 1 282 ? 28.366 1.955 -18.631 1.00 89.06 282 ARG A O 1
ATOM 2290 N N . TYR A 1 283 ? 26.866 1.775 -20.303 1.00 91.06 283 TYR A N 1
ATOM 2291 C CA . TYR A 1 283 ? 25.968 0.831 -19.624 1.00 91.06 283 TYR A CA 1
ATOM 2292 C C . TYR A 1 283 ? 26.413 -0.631 -19.765 1.00 91.06 283 TYR A C 1
ATOM 2294 O O . TYR A 1 283 ? 26.445 -1.370 -18.786 1.00 91.06 283 TYR A O 1
ATOM 2302 N N . ASN A 1 284 ? 26.756 -1.059 -20.986 1.00 91.69 284 ASN A N 1
ATOM 2303 C CA . ASN A 1 284 ? 27.158 -2.432 -21.304 1.00 91.69 284 ASN A CA 1
ATOM 2304 C C . ASN A 1 284 ? 27.899 -2.503 -22.655 1.00 91.69 284 ASN A C 1
ATOM 2306 O O . ASN A 1 284 ? 28.001 -1.512 -23.382 1.00 91.69 284 ASN A O 1
ATOM 2310 N N . ASP A 1 285 ? 28.388 -3.696 -23.000 1.00 92.75 285 ASP A N 1
ATOM 2311 C CA . ASP A 1 285 ? 29.150 -3.944 -24.227 1.00 92.75 285 ASP A CA 1
ATOM 2312 C C . ASP A 1 285 ? 28.344 -4.572 -25.369 1.00 92.75 285 ASP A C 1
ATOM 2314 O O . ASP A 1 285 ? 28.914 -4.807 -26.435 1.00 92.75 285 ASP A O 1
ATOM 2318 N N . HIS A 1 286 ? 27.029 -4.752 -25.219 1.00 94.88 286 HIS A N 1
ATOM 2319 C CA . HIS A 1 286 ? 26.181 -5.330 -26.262 1.00 94.88 286 HIS A CA 1
ATOM 2320 C C . HIS A 1 286 ? 26.286 -4.517 -27.571 1.00 94.88 286 HIS A C 1
ATOM 2322 O O . HIS A 1 286 ? 26.272 -3.280 -27.516 1.00 94.88 286 HIS A O 1
ATOM 2328 N N . PRO A 1 287 ? 26.441 -5.154 -28.749 1.00 93.56 287 PRO A N 1
ATOM 2329 C CA . PRO A 1 287 ? 26.614 -4.441 -30.020 1.00 93.56 287 PRO A CA 1
ATOM 2330 C C . PRO A 1 287 ? 25.427 -3.528 -30.345 1.00 93.56 287 PRO A C 1
ATOM 2332 O O . PRO A 1 287 ? 25.632 -2.400 -30.773 1.00 93.56 287 PRO A O 1
ATOM 2335 N N . ASP A 1 288 ? 24.211 -3.977 -30.037 1.00 93.94 288 ASP A N 1
ATOM 2336 C CA . ASP A 1 288 ? 22.969 -3.223 -30.255 1.00 93.94 288 ASP A CA 1
ATOM 2337 C C . ASP A 1 288 ? 22.614 -2.226 -29.136 1.00 93.94 288 ASP A C 1
ATOM 2339 O O . ASP A 1 288 ? 21.496 -1.718 -29.080 1.00 93.94 288 ASP A O 1
ATOM 2343 N N . CYS A 1 289 ? 23.533 -1.953 -28.204 1.00 93.25 289 CYS A N 1
ATOM 2344 C CA . CYS A 1 289 ? 23.281 -1.004 -27.123 1.00 93.25 289 CYS A CA 1
ATOM 2345 C C . CYS A 1 289 ? 23.161 0.425 -27.669 1.00 93.25 289 CYS A C 1
ATOM 2347 O O . CYS A 1 289 ? 24.156 1.031 -28.067 1.00 93.25 289 CYS A O 1
ATOM 2349 N N . ILE A 1 290 ? 21.950 0.985 -27.625 1.00 91.50 290 ILE A N 1
ATOM 2350 C CA . ILE A 1 290 ? 21.679 2.353 -28.093 1.00 91.50 290 ILE A CA 1
ATOM 2351 C C . ILE A 1 290 ? 22.346 3.431 -27.222 1.00 91.50 290 ILE A C 1
ATOM 2353 O O . ILE A 1 290 ? 22.564 4.539 -27.689 1.00 91.50 290 ILE A O 1
ATOM 2357 N N . GLY A 1 291 ? 22.768 3.103 -25.994 1.00 90.75 291 GLY A N 1
ATOM 2358 C CA . GLY A 1 291 ? 23.610 3.977 -25.163 1.00 90.75 291 GLY A CA 1
ATOM 2359 C C . GLY A 1 291 ? 25.046 4.144 -25.679 1.00 90.75 291 GLY A C 1
ATOM 2360 O O . GLY A 1 291 ? 25.895 4.664 -24.971 1.00 90.75 291 GLY A O 1
ATOM 2361 N N . LYS A 1 292 ? 25.354 3.644 -26.880 1.00 90.44 292 LYS A N 1
ATOM 2362 C CA . LYS A 1 292 ? 26.609 3.899 -27.602 1.00 90.44 292 LYS A CA 1
ATOM 2363 C C . LYS A 1 292 ? 26.426 4.866 -28.776 1.00 90.44 292 LYS A C 1
ATOM 2365 O O . LYS A 1 292 ? 27.399 5.149 -29.467 1.00 90.44 292 LYS A O 1
ATOM 2370 N N . ILE A 1 293 ? 25.194 5.305 -29.045 1.00 88.62 293 ILE A N 1
ATOM 2371 C CA . ILE A 1 293 ? 24.898 6.289 -30.087 1.00 88.62 293 ILE A CA 1
ATOM 2372 C C . ILE A 1 293 ? 25.321 7.658 -29.552 1.00 88.62 293 ILE A C 1
ATOM 2374 O O . ILE A 1 293 ? 24.912 8.042 -28.452 1.00 88.62 293 ILE A O 1
ATOM 2378 N N . SER A 1 294 ? 26.166 8.359 -30.310 1.00 84.69 294 SER A N 1
ATOM 2379 C CA . SER A 1 294 ? 26.596 9.704 -29.942 1.00 84.69 294 SER A CA 1
ATOM 2380 C C . SER A 1 294 ? 25.443 10.685 -30.084 1.00 84.69 294 SER A C 1
ATOM 2382 O O . SER A 1 294 ? 24.704 10.640 -31.065 1.00 84.69 294 SER A O 1
ATOM 2384 N N . CYS A 1 295 ? 25.307 11.593 -29.120 1.00 77.88 295 CYS A N 1
ATOM 2385 C CA . CYS A 1 295 ? 24.347 12.689 -29.214 1.00 77.88 295 CYS A CA 1
ATOM 2386 C C . CYS A 1 295 ? 24.826 13.848 -30.108 1.00 77.88 295 CYS A C 1
ATOM 2388 O O . CYS A 1 295 ? 24.074 14.802 -30.297 1.00 77.88 295 CYS A O 1
ATOM 2390 N N . GLU A 1 296 ? 26.058 13.796 -30.628 1.00 82.31 296 GLU A N 1
ATOM 2391 C CA . GLU A 1 296 ? 26.628 14.832 -31.502 1.00 82.31 296 GLU A CA 1
ATOM 2392 C C . GLU A 1 296 ? 26.463 14.524 -33.000 1.00 82.31 296 GLU A C 1
ATOM 2394 O O . GLU A 1 296 ? 26.567 15.433 -33.823 1.00 82.31 296 GLU A O 1
ATOM 2399 N N . ASP A 1 297 ? 26.192 13.263 -33.348 1.00 72.56 297 ASP A N 1
ATOM 2400 C CA . ASP A 1 297 ? 26.185 12.763 -34.729 1.00 72.56 297 ASP A CA 1
ATOM 2401 C C . ASP A 1 297 ? 24.766 12.634 -35.342 1.00 72.56 297 ASP A C 1
ATOM 2403 O O . ASP A 1 297 ? 24.626 12.085 -36.440 1.00 72.56 297 ASP A O 1
ATOM 2407 N N . GLU A 1 298 ? 23.723 13.130 -34.654 1.00 57.97 298 GLU A N 1
ATOM 2408 C CA . GLU A 1 298 ? 22.312 13.142 -35.110 1.00 57.97 298 GLU A CA 1
ATOM 2409 C C . GLU A 1 298 ? 21.856 14.474 -35.736 1.00 57.97 298 GLU A C 1
ATOM 2411 O O . GLU A 1 298 ? 22.126 15.557 -35.164 1.00 57.97 298 GLU A O 1
#

InterPro domains:
  IPR001091 Restriction/modification DNA-methyltransferase [PR00508] (216-234)
  IPR001091 Restriction/modification DNA-methyltransferase [PR00508] (239-259)
  IPR002941 DNA methylase N-4/N-6 [PF01555] (146-255)
  IPR013989 Development/cell death domain [PF10539] (14-97)
  IPR013989 Development/cell death domain [PS51222] (10-132)
  IPR013989 Development/cell death domain [SM00767] (10-132)
  IPR029063 S-adenosyl-L-methionine-dependent methyltransferase superfamily [G3DSA:3.40.50.150] (42-254)
  IPR029063 S-adenosyl-L-methionine-dependent methyltransferase superfamily [G3DSA:3.40.50.150] (255-298)
  IPR029063 S-adenosyl-L-methionine-dependent methyltransferase superfamily [SSF53335] (147-259)